Protein AF-A0A4R8W079-F1 (afdb_monomer)

pLDDT: mean 74.01, std 13.99, range [40.38, 92.5]

Radius of gyration: 20.52 Å; Cα contacts (8 Å, |Δi|>4): 245; chains: 1; bounding box: 56×51×57 Å

Mean predicted aligned error: 11.11 Å

InterPro domains:
  IPR004706 Arsenical-resistance protein Acr3 [PTHR43057] (88-274)
  IPR038770 Sodium/solute symporter superfamily [G3DSA:1.20.1530.20] (4-86)
  IPR038770 Sodium/solute symporter superfamily [G3DSA:1.20.1530.20] (87-273)

Foldseek 3Di:
DVVVLVVCVVCLLVLLVVLLVLLQVLLVVPVVCLVVLVVVLLVLLLLLLLLLLLLALVVVVVVQPVDVVSVVVCVVCCQAPNVVVVSVCVLVVVVVCLVCVLVVCCVPVNPVSSVQFPVVLSVVLCCRNRVVSNVVSVCLNVVPVCPPVSVVVNVVSSSCNSVSSSSSSSSLSSSCSVVLVVPVVCLVVLLVVLVVQLVVQLVVLLVVCVVSVGALSNSLSSSLPRSDDPLSSCLSVLVSRDCPDDPVSNCVNVSSSSSVVSSSVSVSVCVVVSCVSRPDDPDDPDDD

Structure (mmCIF, N/CA/C/O backbone):
data_AF-A0A4R8W079-F1
#
_entry.id   AF-A0A4R8W079-F1
#
loop_
_atom_site.group_PDB
_atom_site.id
_atom_site.type_symbol
_atom_site.label_atom_id
_atom_site.label_alt_id
_atom_site.label_comp_id
_atom_site.label_asym_id
_atom_site.label_entity_id
_atom_site.label_seq_id
_atom_site.pdbx_PDB_ins_code
_atom_site.Cartn_x
_atom_site.Cartn_y
_atom_site.Cartn_z
_atom_site.occupancy
_atom_site.B_iso_or_equiv
_atom_site.auth_seq_id
_atom_site.auth_comp_id
_atom_site.auth_asym_id
_atom_site.auth_atom_id
_atom_site.pdbx_PDB_model_num
ATOM 1 N N . MET A 1 1 ? 2.243 -2.084 26.484 1.00 54.12 1 MET A N 1
ATOM 2 C CA . MET A 1 1 ? 2.176 -2.111 25.002 1.00 54.12 1 MET A CA 1
ATOM 3 C C . MET A 1 1 ? 1.549 -0.856 24.397 1.00 54.12 1 MET A C 1
ATOM 5 O O . MET A 1 1 ? 2.167 -0.301 23.499 1.00 54.12 1 MET A O 1
ATOM 9 N N . ALA A 1 2 ? 0.409 -0.363 24.903 1.00 55.56 2 ALA A N 1
ATOM 10 C CA . ALA A 1 2 ? -0.296 0.802 24.341 1.00 55.56 2 ALA A CA 1
ATOM 11 C C . ALA A 1 2 ? 0.594 2.045 24.099 1.00 55.56 2 ALA A C 1
ATOM 13 O O . ALA A 1 2 ? 0.589 2.597 23.006 1.00 55.56 2 ALA A O 1
ATOM 14 N N . GLY A 1 3 ? 1.457 2.417 25.054 1.00 56.31 3 GLY A N 1
ATOM 15 C CA . GLY A 1 3 ? 2.347 3.583 24.907 1.00 56.31 3 GLY A CA 1
ATOM 16 C C . GLY A 1 3 ? 3.528 3.424 23.931 1.00 56.31 3 GLY A C 1
ATOM 17 O O . GLY A 1 3 ? 4.223 4.402 23.655 1.00 56.31 3 GLY A O 1
ATOM 18 N N . ILE A 1 4 ? 3.810 2.215 23.428 1.00 61.84 4 ILE A N 1
ATOM 19 C CA . ILE A 1 4 ? 4.790 2.002 22.344 1.00 61.84 4 ILE A CA 1
ATOM 20 C C . ILE A 1 4 ? 4.078 2.133 21.000 1.00 61.84 4 ILE A C 1
ATOM 22 O O . ILE A 1 4 ? 4.542 2.886 20.154 1.00 61.84 4 ILE A O 1
ATOM 26 N N . VAL A 1 5 ? 2.922 1.482 20.847 1.00 59.16 5 VAL A N 1
ATOM 27 C CA . VAL A 1 5 ? 2.084 1.568 19.640 1.00 59.16 5 VAL A CA 1
ATOM 28 C C . VAL A 1 5 ? 1.718 3.024 19.342 1.00 59.16 5 VAL A C 1
ATOM 30 O O . VAL A 1 5 ? 2.001 3.510 18.256 1.00 59.16 5 VAL A O 1
ATOM 33 N N . GLN A 1 6 ? 1.273 3.774 20.351 1.00 60.12 6 GLN A N 1
ATOM 34 C CA . GLN A 1 6 ? 0.919 5.188 20.197 1.00 60.12 6 GLN A CA 1
ATOM 35 C C . GLN A 1 6 ? 2.116 6.082 19.810 1.00 60.12 6 GLN A C 1
ATOM 37 O O . GLN A 1 6 ? 1.974 7.047 19.059 1.00 60.12 6 GLN A O 1
ATOM 42 N N . ARG A 1 7 ? 3.331 5.758 20.282 1.00 61.69 7 ARG A N 1
ATOM 43 C CA . ARG A 1 7 ? 4.565 6.457 19.872 1.00 61.69 7 ARG A CA 1
ATOM 44 C C . ARG A 1 7 ? 4.983 6.108 18.444 1.00 61.69 7 ARG A C 1
ATOM 46 O O . ARG A 1 7 ? 5.491 6.981 17.742 1.00 61.69 7 ARG A O 1
ATOM 53 N N . LEU A 1 8 ? 4.781 4.856 18.030 1.00 63.59 8 LEU A N 1
ATOM 54 C CA . LEU A 1 8 ? 5.020 4.410 16.658 1.00 63.59 8 LEU A CA 1
ATOM 55 C C . LEU A 1 8 ? 4.026 5.065 15.694 1.00 63.59 8 LEU A C 1
ATOM 57 O O . LEU A 1 8 ? 4.453 5.539 14.652 1.00 63.59 8 LEU A O 1
ATOM 61 N N . GLU A 1 9 ? 2.752 5.181 16.069 1.00 62.00 9 GLU A N 1
ATOM 62 C CA . GLU A 1 9 ? 1.704 5.858 15.288 1.00 62.00 9 GLU A CA 1
ATOM 63 C C . GLU A 1 9 ? 2.018 7.346 15.082 1.00 62.00 9 GLU A C 1
ATOM 65 O O . GLU A 1 9 ? 1.983 7.849 13.961 1.00 62.00 9 GLU A O 1
ATOM 70 N N . HIS A 1 10 ? 2.444 8.050 16.136 1.00 67.06 10 HIS A N 1
ATOM 71 C CA . HIS A 1 10 ? 2.778 9.476 16.034 1.00 67.06 10 HIS A CA 1
ATOM 72 C C . HIS A 1 10 ? 4.006 9.753 15.147 1.00 67.06 10 HIS A C 1
ATOM 74 O O . HIS A 1 10 ? 4.153 10.841 14.592 1.00 67.06 10 HIS A O 1
ATOM 80 N N . ARG A 1 11 ? 4.904 8.768 15.000 1.00 76.94 11 ARG A N 1
ATOM 81 C CA . ARG A 1 11 ? 6.100 8.837 14.140 1.00 76.94 11 ARG A CA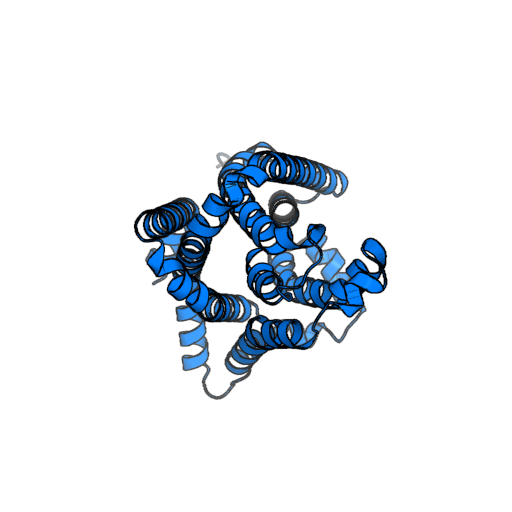 1
ATOM 82 C C . ARG A 1 11 ? 6.002 7.940 12.904 1.00 76.94 11 ARG A C 1
ATOM 84 O O . ARG A 1 11 ? 7.009 7.744 12.226 1.00 76.94 11 ARG A O 1
ATOM 91 N N . GLN A 1 12 ? 4.818 7.426 12.584 1.00 72.94 12 GLN A N 1
ATOM 92 C CA . GLN A 1 12 ? 4.633 6.362 11.595 1.00 72.94 12 GLN A CA 1
ATOM 93 C C . GLN A 1 12 ? 5.149 6.761 10.214 1.00 72.94 12 GLN A C 1
ATOM 95 O O . GLN A 1 12 ? 5.847 5.991 9.564 1.00 72.94 12 GLN A O 1
ATOM 100 N N . VAL A 1 13 ? 4.902 8.008 9.812 1.00 72.06 13 VAL A N 1
ATOM 101 C CA . VAL A 1 13 ? 5.397 8.558 8.542 1.00 72.06 13 VAL A CA 1
ATOM 102 C C . VAL A 1 13 ? 6.927 8.548 8.493 1.00 72.06 13 VAL A C 1
ATOM 104 O O . VAL A 1 13 ? 7.507 8.119 7.502 1.00 72.06 13 VAL A O 1
ATOM 107 N N . ALA A 1 14 ? 7.594 8.978 9.568 1.00 78.88 14 ALA A N 1
ATOM 108 C CA . ALA A 1 14 ? 9.053 8.989 9.630 1.00 78.88 14 ALA A CA 1
ATOM 109 C C . ALA A 1 14 ? 9.624 7.564 9.613 1.00 78.88 14 ALA A C 1
ATOM 111 O O . ALA A 1 14 ? 10.595 7.311 8.911 1.00 78.88 14 ALA A O 1
ATOM 112 N N . LEU A 1 15 ? 8.990 6.633 10.329 1.00 83.88 15 LEU A N 1
ATOM 113 C CA . LEU A 1 15 ? 9.374 5.220 10.353 1.00 83.88 15 LEU A CA 1
ATOM 114 C C . LEU A 1 15 ? 9.219 4.545 8.983 1.00 83.88 15 LEU A C 1
ATOM 116 O O . LEU A 1 15 ? 10.059 3.747 8.579 1.00 83.88 15 LEU A O 1
ATOM 120 N N . PHE A 1 16 ? 8.163 4.872 8.243 1.00 79.88 16 PHE A N 1
ATOM 121 C CA . PHE A 1 16 ? 7.969 4.354 6.890 1.00 79.88 16 PHE A CA 1
ATOM 122 C C . PHE A 1 16 ? 9.007 4.921 5.923 1.00 79.88 16 PHE A C 1
ATOM 124 O O . PHE A 1 16 ? 9.593 4.167 5.151 1.00 79.88 16 PHE A O 1
ATOM 131 N N . LEU A 1 17 ? 9.309 6.219 6.016 1.00 81.00 17 LEU A N 1
ATOM 132 C CA . LEU A 1 17 ? 10.361 6.841 5.212 1.00 81.00 17 LEU A CA 1
ATOM 133 C C . LEU A 1 17 ? 11.746 6.256 5.510 1.00 81.00 17 LEU A C 1
ATOM 135 O O . LEU A 1 17 ? 12.504 5.998 4.576 1.00 81.00 17 LEU A O 1
ATOM 139 N N . THR A 1 18 ? 12.079 5.998 6.778 1.00 87.12 18 THR A N 1
ATOM 140 C CA . THR A 1 18 ? 13.357 5.359 7.123 1.00 87.12 18 THR A CA 1
ATOM 141 C C . THR A 1 18 ? 13.420 3.917 6.633 1.00 87.12 18 THR A C 1
ATOM 143 O O . THR A 1 18 ? 14.455 3.512 6.114 1.00 87.12 18 THR A O 1
ATOM 146 N N . ALA A 1 19 ? 12.327 3.153 6.725 1.00 88.62 19 ALA A N 1
ATOM 147 C CA . ALA A 1 19 ? 12.265 1.795 6.188 1.00 88.62 19 ALA A CA 1
ATOM 148 C C . ALA A 1 19 ? 12.461 1.762 4.661 1.00 88.62 19 ALA A C 1
ATOM 150 O O . ALA A 1 19 ? 13.232 0.944 4.161 1.00 88.62 19 ALA A O 1
ATOM 151 N N . ILE A 1 20 ? 11.829 2.688 3.931 1.00 83.38 20 ILE A N 1
ATOM 152 C CA . ILE A 1 20 ? 12.010 2.853 2.480 1.00 83.38 20 ILE A CA 1
ATOM 153 C C . ILE A 1 20 ? 13.467 3.199 2.155 1.00 83.38 20 ILE A C 1
ATOM 155 O O . ILE A 1 20 ? 14.066 2.562 1.293 1.00 83.38 20 ILE A O 1
ATOM 159 N N . ALA A 1 21 ? 14.052 4.174 2.857 1.00 86.00 21 ALA A N 1
ATOM 160 C CA . ALA A 1 21 ? 15.435 4.590 2.635 1.00 86.00 21 ALA A CA 1
ATOM 161 C C . ALA A 1 21 ? 16.432 3.452 2.911 1.00 86.00 21 ALA A C 1
ATOM 163 O O . ALA A 1 21 ? 17.354 3.243 2.127 1.00 86.00 21 ALA A O 1
ATOM 164 N N . LEU A 1 22 ? 16.222 2.683 3.984 1.00 90.88 22 LEU A N 1
ATOM 165 C CA . LEU A 1 22 ? 17.035 1.509 4.307 1.00 90.88 22 LEU A CA 1
ATOM 166 C C . LEU A 1 22 ? 16.896 0.415 3.248 1.00 90.88 22 LEU A C 1
ATOM 168 O O . LEU A 1 22 ? 17.906 -0.118 2.800 1.00 90.88 22 LEU A O 1
ATOM 172 N N . GLY A 1 23 ? 15.668 0.111 2.817 1.00 89.31 23 GLY A N 1
ATOM 173 C CA . GLY A 1 23 ? 15.421 -0.834 1.729 1.00 89.31 23 GLY A CA 1
ATOM 174 C C . GLY A 1 23 ? 16.151 -0.420 0.455 1.00 89.31 23 GLY A C 1
ATOM 175 O O . GLY A 1 23 ? 16.895 -1.214 -0.114 1.00 89.31 23 GLY A O 1
ATOM 176 N N . ALA A 1 24 ? 16.019 0.848 0.058 1.00 85.75 24 ALA A N 1
ATOM 177 C CA . ALA A 1 24 ? 16.694 1.392 -1.116 1.00 85.75 24 ALA A CA 1
ATOM 178 C C . ALA A 1 24 ? 18.221 1.304 -1.010 1.00 85.75 24 ALA A C 1
ATOM 180 O O . ALA A 1 24 ? 18.878 0.876 -1.957 1.00 85.75 24 ALA A O 1
ATOM 181 N N . LEU A 1 25 ? 18.778 1.655 0.151 1.00 90.44 25 LEU A N 1
ATOM 182 C CA . LEU A 1 25 ? 20.212 1.584 0.411 1.00 90.44 25 LEU A CA 1
ATOM 183 C C . LEU A 1 25 ? 20.733 0.145 0.315 1.00 90.44 25 LEU A C 1
ATOM 185 O O . LEU A 1 25 ? 21.736 -0.092 -0.351 1.00 90.44 25 LEU A O 1
ATOM 189 N N . VAL A 1 26 ? 20.045 -0.819 0.936 1.00 91.00 26 VAL A N 1
ATOM 190 C CA . VAL A 1 26 ? 20.421 -2.243 0.881 1.00 91.00 26 VAL A CA 1
ATOM 191 C C . VAL A 1 26 ? 20.335 -2.775 -0.548 1.00 91.00 26 VAL A C 1
ATOM 193 O O . VAL A 1 26 ? 21.281 -3.405 -1.016 1.00 91.00 26 VAL A O 1
ATOM 196 N N . GLY A 1 27 ? 19.245 -2.481 -1.262 1.00 87.12 27 GLY A N 1
ATOM 197 C CA . GLY A 1 27 ? 19.063 -2.906 -2.652 1.00 87.12 27 GLY A CA 1
ATOM 198 C C . GLY A 1 27 ? 20.107 -2.322 -3.605 1.00 87.12 27 GLY A C 1
ATOM 199 O O . GLY A 1 27 ? 20.507 -2.980 -4.564 1.00 87.12 27 GLY A O 1
ATOM 200 N N . TRP A 1 28 ? 20.582 -1.105 -3.326 1.00 87.50 28 TRP A N 1
ATOM 201 C CA . TRP A 1 28 ? 21.608 -0.439 -4.123 1.00 87.50 28 TRP A CA 1
ATOM 202 C C . TRP A 1 28 ? 23.028 -0.924 -3.800 1.00 87.50 28 TRP A C 1
ATOM 204 O O . TRP A 1 28 ? 23.792 -1.222 -4.714 1.00 87.50 28 TRP A O 1
ATOM 214 N N . LEU A 1 29 ? 23.378 -1.041 -2.513 1.00 91.31 29 LEU A N 1
ATOM 215 C CA . LEU A 1 29 ? 24.717 -1.453 -2.072 1.00 91.31 29 LEU A CA 1
ATOM 216 C C . LEU A 1 29 ? 24.965 -2.959 -2.217 1.00 91.31 29 LEU A C 1
ATOM 218 O O . LEU A 1 29 ? 26.109 -3.374 -2.388 1.00 91.31 29 LEU A O 1
ATOM 222 N N . ALA A 1 30 ? 23.916 -3.781 -2.149 1.00 90.75 30 ALA A N 1
ATOM 223 C CA . ALA A 1 30 ? 24.014 -5.232 -2.254 1.00 90.75 30 ALA A CA 1
ATOM 224 C C . ALA A 1 30 ? 22.976 -5.807 -3.242 1.00 90.75 30 ALA A C 1
ATOM 226 O O . ALA A 1 30 ? 22.064 -6.528 -2.820 1.00 90.75 30 ALA A O 1
ATOM 227 N N . PRO A 1 31 ? 23.124 -5.576 -4.566 1.00 85.38 31 PRO A N 1
ATOM 228 C CA . PRO A 1 31 ? 22.168 -6.044 -5.578 1.00 85.38 31 PRO A CA 1
ATOM 229 C C . PRO A 1 31 ? 21.936 -7.563 -5.563 1.00 85.38 31 PRO A C 1
ATOM 231 O O . PRO A 1 31 ? 20.852 -8.029 -5.904 1.00 85.38 31 PRO A O 1
ATOM 234 N N . GLY A 1 32 ? 22.926 -8.342 -5.107 1.00 88.19 32 GLY A N 1
ATOM 235 C CA . GLY A 1 32 ? 22.817 -9.796 -4.946 1.00 88.19 32 GLY A CA 1
ATOM 236 C C . GLY A 1 32 ? 21.778 -10.252 -3.913 1.00 88.19 32 GLY A C 1
ATOM 237 O O . GLY A 1 32 ? 21.404 -11.420 -3.910 1.00 88.19 32 GLY A O 1
ATOM 238 N N . THR A 1 33 ? 21.273 -9.351 -3.062 1.00 89.56 33 THR A N 1
ATOM 239 C CA . THR A 1 33 ? 20.182 -9.644 -2.113 1.00 89.56 33 THR A CA 1
ATOM 240 C C . THR A 1 33 ? 18.789 -9.550 -2.744 1.00 89.56 33 THR A C 1
ATOM 242 O O . THR A 1 33 ? 17.816 -9.995 -2.136 1.00 89.56 33 THR A O 1
ATOM 245 N N . ALA A 1 34 ? 18.667 -9.015 -3.966 1.00 85.44 34 ALA A N 1
ATOM 246 C CA . ALA A 1 34 ? 17.377 -8.797 -4.617 1.00 85.44 34 ALA A CA 1
ATOM 247 C C . ALA A 1 34 ? 16.531 -10.078 -4.785 1.00 85.44 34 ALA A C 1
ATOM 249 O O . ALA A 1 34 ? 15.345 -10.019 -4.457 1.00 85.44 34 ALA A O 1
ATOM 250 N N . PRO A 1 35 ? 17.076 -11.246 -5.195 1.00 87.44 35 PRO A N 1
ATOM 251 C CA . PRO A 1 35 ? 16.289 -12.481 -5.288 1.00 87.44 35 PRO A CA 1
ATOM 252 C C . PRO A 1 35 ? 15.758 -12.947 -3.927 1.00 87.44 35 PRO A C 1
ATOM 254 O O . PRO A 1 35 ? 14.606 -13.360 -3.812 1.00 87.44 35 PRO A O 1
ATOM 257 N N . THR A 1 36 ? 16.573 -12.835 -2.875 1.00 90.81 36 THR A N 1
ATOM 258 C CA . THR A 1 36 ? 16.202 -13.210 -1.504 1.00 90.81 36 THR A CA 1
ATOM 259 C C . THR A 1 36 ? 15.122 -12.288 -0.946 1.00 90.81 36 THR A C 1
ATOM 261 O O . THR A 1 36 ? 14.150 -12.761 -0.359 1.00 90.81 36 THR A O 1
ATOM 264 N N . LEU A 1 37 ? 15.255 -10.976 -1.166 1.00 88.38 37 LEU A N 1
ATOM 265 C CA . LEU A 1 37 ? 14.233 -9.997 -0.795 1.00 88.38 37 LEU A CA 1
ATOM 266 C C . LEU A 1 37 ? 12.946 -10.212 -1.601 1.00 88.38 37 LEU A C 1
ATOM 268 O O . LEU A 1 37 ? 11.866 -10.190 -1.023 1.00 88.38 37 LEU A O 1
ATOM 272 N N . SER A 1 38 ? 13.046 -10.502 -2.901 1.00 85.69 38 SER A N 1
ATOM 273 C CA . SER A 1 38 ? 11.893 -10.807 -3.755 1.00 85.69 38 SER A CA 1
ATOM 274 C C . SER A 1 38 ? 11.120 -12.032 -3.251 1.00 85.69 38 SER A C 1
ATOM 276 O O . SER A 1 38 ? 9.904 -11.962 -3.080 1.00 85.69 38 SER A O 1
ATOM 278 N N . ALA A 1 39 ? 11.820 -13.113 -2.892 1.00 87.44 39 ALA A N 1
ATOM 279 C CA . ALA A 1 39 ? 11.207 -14.298 -2.293 1.00 87.44 39 ALA A CA 1
ATOM 280 C C . ALA A 1 39 ? 10.545 -14.009 -0.930 1.00 87.44 39 ALA A C 1
ATOM 282 O O . ALA A 1 39 ? 9.556 -14.649 -0.572 1.00 87.44 39 ALA A O 1
ATOM 283 N N . ALA A 1 40 ? 11.054 -13.026 -0.180 1.00 90.81 40 ALA A N 1
ATOM 284 C CA . ALA A 1 40 ? 10.482 -12.597 1.093 1.00 90.81 40 ALA A CA 1
ATOM 285 C C . ALA A 1 40 ? 9.230 -11.710 0.946 1.00 90.81 40 ALA A C 1
ATOM 287 O O . ALA A 1 40 ? 8.483 -11.576 1.916 1.00 90.81 40 ALA A O 1
ATOM 288 N N . ILE A 1 41 ? 8.949 -11.144 -0.238 1.00 86.56 41 ILE A N 1
ATOM 289 C CA . ILE A 1 41 ? 7.763 -10.298 -0.469 1.00 86.56 41 ILE A CA 1
ATOM 290 C C . ILE A 1 41 ? 6.485 -11.064 -0.122 1.00 86.56 41 ILE A C 1
ATOM 292 O O . ILE A 1 41 ? 5.688 -10.593 0.685 1.00 86.56 41 ILE A O 1
ATOM 296 N N . THR A 1 42 ? 6.296 -12.254 -0.696 1.00 86.94 42 THR A N 1
ATOM 297 C CA . THR A 1 42 ? 5.074 -13.054 -0.529 1.00 86.94 42 THR A CA 1
ATOM 298 C C . THR A 1 42 ? 4.760 -13.387 0.936 1.00 86.94 42 THR A C 1
ATOM 300 O O . THR A 1 42 ? 3.648 -13.086 1.369 1.00 86.94 42 THR A O 1
ATOM 303 N N . PRO A 1 43 ? 5.679 -13.960 1.743 1.00 92.06 43 PRO A N 1
ATOM 304 C CA . PRO A 1 43 ? 5.379 -14.266 3.141 1.00 92.06 43 PRO A CA 1
ATOM 305 C C . PRO A 1 43 ? 5.183 -13.009 3.998 1.00 92.06 43 PRO A C 1
ATOM 307 O O . PRO A 1 43 ? 4.311 -13.001 4.866 1.00 92.06 43 PRO A O 1
ATOM 310 N N . VAL A 1 44 ? 5.946 -11.937 3.752 1.00 91.62 44 VAL A N 1
ATOM 311 C CA . VAL A 1 44 ? 5.808 -10.679 4.501 1.00 91.62 44 VAL A CA 1
ATOM 312 C C . VAL A 1 44 ? 4.465 -10.009 4.194 1.00 91.62 44 VAL A C 1
ATOM 314 O O . VAL A 1 44 ? 3.753 -9.629 5.124 1.00 91.62 44 VAL A O 1
ATOM 317 N N . LEU A 1 45 ? 4.067 -9.944 2.917 1.00 86.81 45 LEU A N 1
ATOM 318 C CA . LEU A 1 45 ? 2.744 -9.468 2.507 1.00 86.81 45 LEU A CA 1
ATOM 319 C C . LEU A 1 45 ? 1.628 -10.358 3.050 1.00 86.81 45 LEU A C 1
ATOM 321 O O . LEU A 1 45 ? 0.640 -9.836 3.553 1.00 86.81 45 LEU A O 1
ATOM 325 N N . GLY A 1 46 ? 1.777 -11.683 3.003 1.00 90.06 46 GLY A N 1
ATOM 326 C CA . GLY A 1 46 ? 0.788 -12.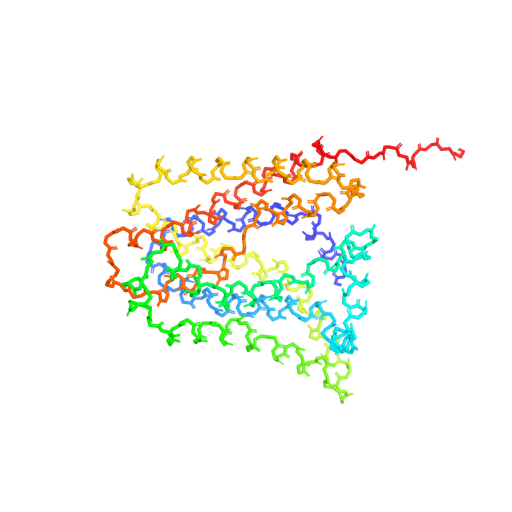612 3.551 1.00 90.06 46 GLY A CA 1
ATOM 327 C C . GLY A 1 46 ? 0.560 -12.400 5.050 1.00 90.06 46 GLY A C 1
ATOM 328 O O . GLY A 1 46 ? -0.584 -12.367 5.505 1.00 90.06 46 GLY A O 1
ATOM 329 N N . LEU A 1 47 ? 1.632 -12.178 5.817 1.00 92.50 47 LEU A N 1
ATOM 330 C CA . LEU A 1 47 ? 1.549 -11.889 7.250 1.00 92.50 47 LEU A CA 1
ATOM 331 C C . LEU A 1 47 ? 0.939 -10.508 7.528 1.00 92.50 47 LEU A C 1
ATOM 333 O O . LEU A 1 47 ? 0.124 -10.363 8.439 1.00 92.50 47 LEU A O 1
ATOM 337 N N . LEU A 1 48 ? 1.291 -9.505 6.721 1.00 89.56 48 LEU A N 1
ATOM 338 C CA . LEU A 1 48 ? 0.696 -8.176 6.795 1.00 89.56 48 LEU A CA 1
ATOM 339 C C . LEU A 1 48 ? -0.809 -8.215 6.485 1.00 89.56 48 LEU A C 1
ATOM 341 O O . LEU A 1 48 ? -1.605 -7.623 7.215 1.00 89.56 48 LEU A O 1
ATOM 345 N N . LEU A 1 49 ? -1.218 -8.931 5.436 1.00 87.94 49 LEU A N 1
ATOM 346 C CA . LEU A 1 49 ? -2.621 -9.094 5.055 1.00 87.94 49 LEU A CA 1
ATOM 347 C C . LEU A 1 49 ? -3.390 -9.885 6.112 1.00 87.94 49 LEU A C 1
ATOM 349 O O . LEU A 1 49 ? -4.508 -9.510 6.449 1.00 87.94 49 LEU A O 1
ATOM 353 N N . PHE A 1 50 ? -2.775 -10.902 6.719 1.00 90.19 50 PHE A N 1
ATOM 354 C CA . PHE A 1 50 ? -3.349 -11.602 7.868 1.00 90.19 50 PHE A CA 1
ATOM 355 C C . PHE A 1 50 ? -3.602 -10.646 9.039 1.00 90.19 50 PHE A C 1
ATOM 357 O O . PHE A 1 50 ? -4.721 -10.591 9.550 1.00 90.19 50 PHE A O 1
ATOM 364 N N . ALA A 1 51 ? -2.599 -9.851 9.429 1.00 89.06 51 ALA A N 1
ATOM 365 C CA . ALA A 1 51 ? -2.753 -8.849 10.481 1.00 89.06 51 ALA A CA 1
ATOM 366 C C . ALA A 1 51 ? -3.848 -7.827 10.129 1.00 89.06 51 ALA A C 1
ATOM 368 O O . ALA A 1 51 ? -4.637 -7.437 10.991 1.00 89.06 51 ALA A O 1
ATOM 369 N N . THR A 1 52 ? -3.934 -7.436 8.855 1.00 85.19 52 THR A N 1
ATOM 370 C CA . THR A 1 52 ? -4.928 -6.482 8.344 1.00 85.19 52 THR A CA 1
ATOM 371 C C . THR A 1 52 ? -6.343 -7.054 8.412 1.00 85.19 52 THR A C 1
ATOM 373 O O . THR A 1 52 ? -7.242 -6.401 8.935 1.00 85.19 52 THR A O 1
ATOM 376 N N . PHE A 1 53 ? -6.560 -8.289 7.954 1.00 86.25 53 PHE A N 1
ATOM 377 C CA . PHE A 1 53 ? -7.866 -8.945 8.040 1.00 86.25 53 PHE A CA 1
ATOM 378 C C . PHE A 1 53 ? -8.279 -9.234 9.474 1.00 86.25 53 PHE A C 1
ATOM 380 O O . PHE A 1 53 ? -9.459 -9.134 9.795 1.00 86.25 53 PHE A O 1
ATOM 387 N N . LEU A 1 54 ? -7.324 -9.550 10.349 1.00 85.75 54 LEU A N 1
ATOM 388 C CA . LEU A 1 54 ? -7.611 -9.781 11.756 1.00 85.75 54 LEU A CA 1
ATOM 389 C C . LEU A 1 54 ? -8.075 -8.499 12.468 1.00 85.75 54 LEU A C 1
ATOM 391 O O . LEU A 1 54 ? -8.897 -8.583 13.377 1.00 85.75 54 LEU A O 1
ATOM 395 N N . ALA A 1 55 ? -7.601 -7.326 12.033 1.00 81.31 55 ALA A N 1
ATOM 396 C CA . ALA A 1 55 ? -8.070 -6.031 12.528 1.00 81.31 55 ALA A CA 1
ATOM 397 C C . ALA A 1 55 ? -9.514 -5.702 12.095 1.00 81.31 55 ALA A C 1
ATOM 399 O O . ALA A 1 55 ? -10.188 -4.915 12.761 1.00 81.31 55 ALA A O 1
ATOM 400 N N . VAL A 1 56 ? -10.009 -6.312 11.010 1.00 77.50 56 VAL A N 1
ATOM 401 C CA . VAL A 1 56 ? -11.395 -6.163 10.545 1.00 77.50 56 VAL A CA 1
ATOM 402 C C . VAL A 1 56 ? -12.289 -7.187 11.258 1.00 77.50 56 VAL A C 1
ATOM 404 O O . VAL A 1 56 ? -11.986 -8.380 11.250 1.00 77.50 56 VAL A O 1
ATOM 407 N N . PRO A 1 57 ? -13.431 -6.786 11.844 1.00 71.56 57 PRO A N 1
ATOM 408 C CA . PRO A 1 57 ? -14.340 -7.723 12.500 1.00 71.56 57 PRO A CA 1
ATOM 409 C C . PRO A 1 57 ? -15.143 -8.533 11.458 1.00 71.56 57 PRO A C 1
ATOM 411 O O . PRO A 1 57 ? -16.292 -8.226 11.146 1.00 71.56 57 PRO A O 1
ATOM 414 N N . LEU A 1 58 ? -14.553 -9.597 10.906 1.00 72.62 58 LEU A N 1
ATOM 415 C CA . LEU A 1 58 ? -15.142 -10.420 9.836 1.00 72.62 58 LEU A CA 1
ATOM 416 C C . LEU A 1 58 ? -16.448 -11.101 10.274 1.00 72.62 58 LEU A C 1
ATOM 418 O O . LEU A 1 58 ? -17.387 -11.238 9.489 1.00 72.62 58 LEU A O 1
ATOM 422 N N . VAL A 1 59 ? -16.535 -11.479 11.551 1.00 65.94 59 VAL A N 1
ATOM 423 C CA . VAL A 1 59 ? -17.723 -12.120 12.140 1.00 65.94 59 VAL A CA 1
ATOM 424 C C . VAL A 1 59 ? -18.945 -11.193 12.122 1.00 65.94 59 VAL A C 1
ATOM 426 O O . VAL A 1 59 ? -20.069 -11.666 11.942 1.00 65.94 59 VAL A O 1
ATOM 429 N N . SER A 1 60 ? -18.751 -9.881 12.303 1.00 60.12 60 SER A N 1
ATOM 430 C CA . SER A 1 60 ? -19.855 -8.915 12.247 1.00 60.12 60 SER A CA 1
ATOM 431 C C . SER A 1 60 ? -20.244 -8.585 10.807 1.00 60.12 60 SER A C 1
ATOM 433 O O . SER A 1 60 ? -21.429 -8.420 10.531 1.00 60.12 60 SER A O 1
ATOM 435 N N . LEU A 1 61 ? -19.282 -8.588 9.878 1.00 59.56 61 LEU A N 1
ATOM 436 C CA . LEU A 1 61 ? -19.534 -8.425 8.445 1.00 59.56 61 LEU A CA 1
ATOM 437 C C . LEU A 1 61 ? -20.406 -9.560 7.881 1.00 59.56 61 LEU A C 1
ATOM 439 O O . LEU A 1 61 ? -21.400 -9.289 7.213 1.00 59.56 61 LEU A O 1
ATOM 443 N N . GLY A 1 62 ? -20.097 -10.824 8.191 1.00 54.31 62 GLY A N 1
ATOM 444 C CA . GLY A 1 62 ? -20.817 -11.988 7.650 1.00 54.31 62 GLY A CA 1
ATOM 445 C C . GLY A 1 62 ? -22.310 -12.047 8.006 1.00 54.31 62 GLY A C 1
ATOM 446 O O . GLY A 1 62 ? -23.113 -12.526 7.209 1.00 54.31 62 GLY A O 1
ATOM 447 N N . ARG A 1 63 ? -22.709 -11.510 9.168 1.00 53.19 63 ARG A N 1
ATOM 448 C CA . ARG A 1 63 ? -24.129 -11.408 9.567 1.00 53.19 63 ARG A CA 1
ATOM 449 C C . ARG A 1 63 ? -24.885 -10.308 8.818 1.00 53.19 63 ARG A C 1
ATOM 451 O O . ARG A 1 63 ? -26.103 -10.367 8.725 1.00 53.19 63 ARG A O 1
ATOM 458 N N . SER A 1 64 ? -24.157 -9.335 8.281 1.00 45.81 64 SER A N 1
ATOM 459 C CA . SER A 1 64 ? -24.685 -8.172 7.572 1.00 45.81 64 SER A CA 1
ATOM 460 C C . SER A 1 64 ? -24.807 -8.360 6.057 1.00 45.81 64 SER A C 1
ATOM 462 O O . SER A 1 64 ? -25.559 -7.627 5.422 1.00 45.81 64 SER A O 1
ATOM 464 N N . PHE A 1 65 ? -24.101 -9.328 5.464 1.00 51.88 65 PHE A N 1
ATOM 465 C CA . PHE A 1 65 ? -24.113 -9.563 4.011 1.00 51.88 65 PHE A CA 1
ATOM 466 C C . PHE A 1 65 ? -25.397 -10.217 3.473 1.00 51.88 65 PHE A C 1
ATOM 468 O O . PHE A 1 65 ? -25.591 -10.244 2.262 1.00 51.88 65 PHE A O 1
ATOM 475 N N . TRP A 1 66 ? -26.284 -10.713 4.339 1.00 52.59 66 TRP A N 1
ATOM 476 C CA . TRP A 1 66 ? -27.524 -11.388 3.928 1.00 52.59 66 TRP A CA 1
ATOM 477 C C . TRP A 1 66 ? -28.731 -10.459 3.756 1.00 52.59 66 TRP A C 1
ATOM 479 O O . TRP A 1 66 ? -29.826 -10.930 3.461 1.00 52.59 66 TRP A O 1
ATOM 489 N N . ASP A 1 67 ? -28.546 -9.147 3.897 1.00 49.03 67 ASP A N 1
ATOM 490 C CA . ASP A 1 67 ? -29.633 -8.180 3.804 1.00 49.03 67 ASP A CA 1
ATOM 491 C C . ASP A 1 67 ? -29.266 -7.071 2.800 1.00 49.03 67 ASP A C 1
ATOM 493 O O . ASP A 1 67 ? -28.496 -6.155 3.093 1.00 49.03 67 ASP A O 1
ATOM 497 N N . LEU A 1 68 ? -29.780 -7.166 1.564 1.00 52.06 68 LEU A N 1
ATOM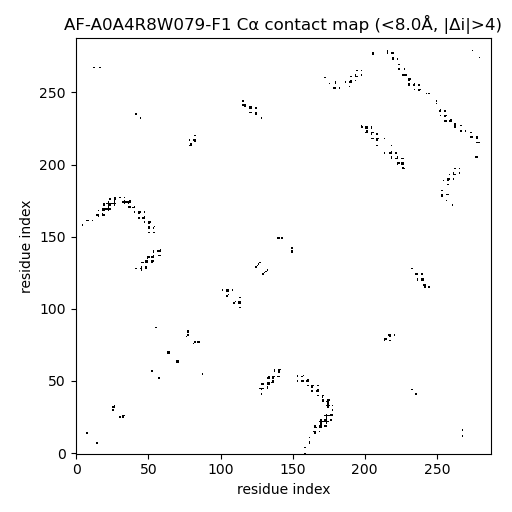 498 C CA . LEU A 1 68 ? -29.496 -6.194 0.492 1.00 52.06 68 LEU A CA 1
ATOM 499 C C . LEU A 1 68 ? -29.932 -4.771 0.866 1.00 52.06 68 LEU A C 1
ATOM 501 O O . LEU A 1 68 ? -29.328 -3.796 0.414 1.00 52.06 68 LEU A O 1
ATOM 505 N N . ARG A 1 69 ? -30.953 -4.641 1.721 1.00 53.94 69 ARG A N 1
ATOM 506 C CA . ARG A 1 69 ? -31.381 -3.350 2.265 1.00 53.94 69 ARG A CA 1
ATOM 507 C C . ARG A 1 69 ? -30.336 -2.795 3.219 1.00 53.94 69 ARG A C 1
ATOM 509 O O . ARG A 1 69 ? -30.015 -1.619 3.119 1.00 53.94 69 ARG A O 1
ATOM 516 N N . PHE A 1 70 ? -29.734 -3.641 4.053 1.00 50.41 70 PHE A N 1
ATOM 517 C CA . PHE A 1 70 ? -28.623 -3.265 4.922 1.00 50.41 70 PHE A CA 1
ATOM 518 C C . PHE A 1 70 ? -27.358 -2.911 4.135 1.00 50.41 70 PHE A C 1
ATOM 520 O O . PHE A 1 70 ? -26.700 -1.947 4.497 1.00 50.41 70 PHE A O 1
ATOM 527 N N . LEU A 1 71 ? -27.020 -3.615 3.047 1.00 48.94 71 LEU A N 1
ATOM 528 C CA . LEU A 1 71 ? -25.889 -3.241 2.183 1.00 48.94 71 LEU A CA 1
ATOM 529 C C . LEU A 1 71 ? -26.120 -1.872 1.525 1.00 48.94 71 LEU A C 1
ATOM 531 O O . LEU A 1 71 ? -25.209 -1.049 1.503 1.00 48.94 71 LEU A O 1
ATOM 535 N N . GLY A 1 72 ? -27.350 -1.603 1.072 1.00 53.12 72 GLY A N 1
ATOM 536 C CA . GLY A 1 72 ? -27.765 -0.286 0.588 1.00 53.12 72 GLY A CA 1
ATOM 537 C C . GLY A 1 72 ? -27.657 0.785 1.674 1.00 53.12 72 GLY A C 1
ATOM 538 O O . GLY A 1 72 ? -26.990 1.793 1.474 1.00 53.12 72 GLY A O 1
ATOM 539 N N . THR A 1 73 ? -28.214 0.536 2.863 1.00 52.00 73 THR A N 1
ATOM 540 C CA . THR A 1 73 ? -28.137 1.459 4.002 1.00 52.00 73 THR A CA 1
ATOM 541 C C . THR A 1 73 ? -26.707 1.651 4.487 1.00 52.00 73 THR A C 1
ATOM 543 O O . THR A 1 73 ? -26.347 2.763 4.820 1.00 52.00 73 THR A O 1
ATOM 546 N N . VAL A 1 74 ? -25.858 0.626 4.498 1.00 47.53 74 VAL A N 1
ATOM 547 C CA . VAL A 1 74 ? -24.448 0.730 4.888 1.00 47.53 74 VAL A CA 1
ATOM 548 C C . VAL A 1 74 ? -23.627 1.425 3.822 1.00 47.53 74 VAL A C 1
ATOM 550 O O . VAL A 1 74 ? -22.738 2.170 4.194 1.00 47.53 74 VAL A O 1
ATOM 553 N N . LEU A 1 75 ? -23.916 1.273 2.531 1.00 50.34 75 LEU A N 1
ATOM 554 C CA . LEU A 1 75 ? -23.293 2.103 1.500 1.00 50.34 75 LEU A CA 1
ATOM 555 C C . LEU A 1 75 ? -23.696 3.572 1.681 1.00 50.34 75 LEU A C 1
ATOM 557 O O . LEU A 1 75 ? -22.825 4.433 1.731 1.00 50.34 75 LEU A O 1
ATOM 561 N N . THR A 1 76 ? -24.980 3.866 1.897 1.00 53.28 76 THR A N 1
ATOM 562 C CA . THR A 1 76 ? -25.455 5.238 2.139 1.00 53.28 76 THR A CA 1
ATOM 563 C C . THR A 1 76 ? -24.922 5.817 3.459 1.00 53.28 76 THR A C 1
ATOM 565 O O . THR A 1 76 ? -24.467 6.953 3.501 1.00 53.28 76 THR A O 1
ATOM 568 N N . VAL A 1 77 ? -24.904 5.036 4.540 1.00 45.75 77 VAL A N 1
ATOM 569 C CA . VAL A 1 77 ? -24.462 5.453 5.884 1.00 45.75 77 VAL A CA 1
ATOM 570 C C . VAL A 1 77 ? -22.934 5.449 6.014 1.00 45.75 77 VAL A C 1
ATOM 572 O O . VAL A 1 77 ? -22.402 6.297 6.721 1.00 45.75 77 VAL A O 1
ATOM 575 N N . ASN A 1 78 ? -22.190 4.582 5.318 1.00 41.22 78 ASN A N 1
ATOM 576 C CA . ASN A 1 78 ? -20.718 4.641 5.274 1.00 41.22 78 ASN A CA 1
ATOM 577 C C . ASN A 1 78 ? -20.228 5.865 4.513 1.00 41.22 78 ASN A C 1
ATOM 579 O O . ASN A 1 78 ? -19.209 6.433 4.891 1.00 41.22 78 ASN A O 1
ATOM 583 N N . PHE A 1 79 ? -20.942 6.279 3.466 1.00 50.19 79 PHE A N 1
ATOM 584 C CA . PHE A 1 79 ? -20.599 7.500 2.745 1.00 50.19 79 PHE A CA 1
ATOM 585 C C . PHE A 1 79 ? -20.949 8.772 3.531 1.00 50.19 79 PHE A C 1
ATOM 587 O O . PHE A 1 79 ? -20.310 9.795 3.312 1.00 50.19 79 PHE A O 1
ATOM 594 N N . VAL A 1 80 ? -21.903 8.716 4.472 1.00 46.06 80 VAL A N 1
ATOM 595 C CA . VAL A 1 80 ? -22.390 9.908 5.193 1.00 46.06 80 VAL A CA 1
ATOM 596 C C . VAL A 1 80 ? -21.907 9.998 6.655 1.00 46.06 80 VAL A C 1
ATOM 598 O O . VAL A 1 80 ? -21.734 11.107 7.151 1.00 46.06 80 VAL A O 1
ATOM 601 N N . ILE A 1 81 ? -21.670 8.885 7.369 1.00 43.72 81 ILE A N 1
ATOM 602 C CA . ILE A 1 81 ? -21.583 8.893 8.851 1.00 43.72 81 ILE A CA 1
ATOM 603 C C . ILE A 1 81 ? -20.352 8.167 9.440 1.00 43.72 81 ILE A C 1
ATOM 605 O O . ILE A 1 81 ? -19.923 8.545 10.528 1.00 43.72 81 ILE A O 1
ATOM 609 N N . VAL A 1 82 ? -19.729 7.172 8.782 1.00 40.38 82 VAL A N 1
ATOM 610 C CA . VAL A 1 82 ? -18.622 6.395 9.408 1.00 40.38 82 VAL A CA 1
ATOM 611 C C . VAL A 1 82 ? -17.430 6.153 8.457 1.00 40.38 82 VAL A C 1
ATOM 613 O O . VAL A 1 82 ? -17.491 5.242 7.630 1.00 40.38 82 VAL A O 1
ATOM 616 N N . PRO A 1 83 ? -16.306 6.889 8.609 1.00 46.66 83 PRO A N 1
ATOM 617 C CA . PRO A 1 83 ? -15.102 6.739 7.778 1.00 46.66 83 PRO A CA 1
ATOM 618 C C . PRO A 1 83 ? -14.443 5.351 7.862 1.00 46.66 83 PRO A C 1
ATOM 620 O O . PRO A 1 83 ? -13.895 4.860 6.876 1.00 46.66 83 PRO A O 1
ATOM 623 N N . ASP A 1 84 ? -14.527 4.685 9.017 1.00 44.53 84 ASP A N 1
ATOM 624 C CA . ASP A 1 84 ? -13.756 3.463 9.302 1.00 44.53 84 ASP A CA 1
ATOM 625 C C . ASP A 1 84 ? -14.194 2.237 8.486 1.00 44.53 84 ASP A C 1
ATOM 627 O O . ASP A 1 84 ? -13.436 1.282 8.311 1.00 44.53 84 ASP A O 1
ATOM 631 N N . LYS A 1 85 ? -15.413 2.245 7.937 1.00 42.66 85 LYS A N 1
ATOM 632 C CA . LYS A 1 85 ? -15.954 1.105 7.184 1.00 42.66 85 LYS A CA 1
ATOM 633 C C . LYS A 1 85 ? -15.611 1.123 5.692 1.00 42.66 85 LYS A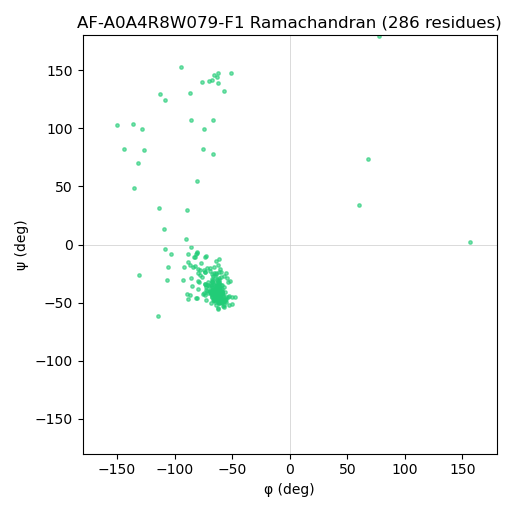 C 1
ATOM 635 O O . LYS A 1 85 ? -15.703 0.073 5.058 1.00 42.66 85 LYS A O 1
ATOM 640 N N . LEU A 1 86 ? -15.158 2.253 5.140 1.00 47.72 86 LEU A N 1
ATOM 641 C CA . LEU A 1 86 ? -14.601 2.307 3.779 1.00 47.72 86 LEU A CA 1
ATOM 642 C C . LEU A 1 86 ? -13.345 1.427 3.669 1.00 47.72 86 LEU A C 1
ATOM 644 O O . LEU A 1 86 ? -13.197 0.679 2.707 1.00 47.72 86 LEU A O 1
ATOM 648 N N . LEU A 1 87 ? -12.503 1.427 4.709 1.00 47.81 87 LEU A N 1
ATOM 649 C CA . LEU A 1 87 ? -11.296 0.596 4.784 1.00 47.81 87 LEU A CA 1
ATOM 650 C C . LEU A 1 87 ? -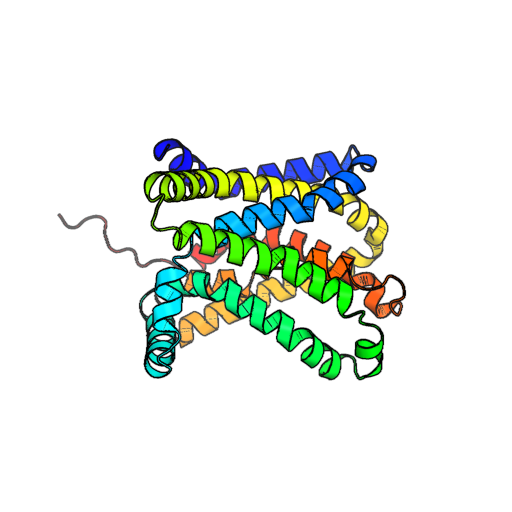11.608 -0.904 4.899 1.00 47.81 87 LEU A C 1
ATOM 652 O O . LEU A 1 87 ? -10.863 -1.736 4.385 1.00 47.81 87 LEU A O 1
ATOM 656 N N . ALA A 1 88 ? -12.727 -1.257 5.536 1.00 50.22 88 ALA A N 1
ATOM 657 C CA . ALA A 1 88 ? -13.194 -2.640 5.621 1.00 50.22 88 ALA A CA 1
ATOM 658 C C . ALA A 1 88 ? -13.731 -3.171 4.277 1.00 50.22 88 ALA A C 1
ATOM 660 O O . ALA A 1 88 ? -13.790 -4.385 4.085 1.00 50.22 88 ALA A O 1
ATOM 661 N N . ALA A 1 89 ? -14.103 -2.285 3.345 1.00 53.44 89 ALA A N 1
ATOM 662 C CA . ALA A 1 89 ? -14.527 -2.653 1.996 1.00 53.44 89 ALA A CA 1
ATOM 663 C C . ALA A 1 89 ? -13.346 -2.856 1.033 1.00 53.44 89 ALA A C 1
ATOM 665 O O . ALA A 1 89 ? -13.505 -3.541 0.025 1.00 53.44 89 ALA A O 1
ATOM 666 N N . THR A 1 90 ? -12.157 -2.329 1.341 1.00 59.09 90 THR A N 1
ATOM 667 C CA . THR A 1 90 ? -10.955 -2.441 0.495 1.00 59.09 90 THR A CA 1
ATOM 668 C C . THR A 1 90 ? -10.617 -3.885 0.101 1.00 59.09 90 THR A C 1
ATOM 670 O O . THR A 1 90 ? -10.380 -4.123 -1.083 1.00 59.09 90 THR A O 1
ATOM 673 N N . PRO A 1 91 ? -10.659 -4.881 1.012 1.00 59.25 91 PRO A N 1
ATOM 674 C CA . PRO A 1 91 ? -10.467 -6.286 0.648 1.00 59.25 91 PRO A CA 1
ATOM 675 C C . PRO A 1 91 ? -11.474 -6.802 -0.380 1.00 59.25 91 PRO A C 1
ATOM 677 O O . PRO A 1 91 ? -11.114 -7.525 -1.306 1.00 59.25 91 PRO A O 1
ATOM 680 N N . LEU A 1 92 ? -12.742 -6.418 -0.222 1.00 62.09 92 LEU A N 1
ATOM 681 C CA . LEU A 1 92 ? -13.827 -6.844 -1.097 1.00 62.09 92 LEU A CA 1
ATOM 682 C C . LEU A 1 92 ? -13.731 -6.162 -2.467 1.00 62.09 92 LEU A C 1
ATOM 684 O O . LEU A 1 92 ? -13.943 -6.805 -3.491 1.00 62.09 92 LEU A O 1
ATOM 688 N N . LEU A 1 93 ? -13.358 -4.881 -2.496 1.00 64.69 93 LEU A N 1
ATOM 689 C CA . LEU A 1 93 ? -13.082 -4.146 -3.731 1.00 64.69 93 LEU A CA 1
ATOM 690 C C . LEU A 1 93 ? -11.892 -4.744 -4.482 1.00 64.69 93 LEU A C 1
ATOM 692 O O . LEU A 1 93 ? -11.938 -4.847 -5.703 1.00 64.69 93 LEU A O 1
ATOM 696 N N . MET A 1 94 ? -10.859 -5.189 -3.767 1.00 64.38 94 MET A N 1
ATOM 697 C CA . MET A 1 94 ? -9.707 -5.863 -4.361 1.00 64.38 94 MET A CA 1
ATOM 698 C C . MET A 1 94 ? -10.093 -7.227 -4.949 1.00 64.38 94 MET A C 1
ATOM 700 O O . MET A 1 94 ? -9.682 -7.560 -6.058 1.00 64.38 94 MET A O 1
ATOM 704 N N . LEU A 1 95 ? -10.947 -7.986 -4.252 1.00 66.38 95 LEU A N 1
ATOM 705 C CA . LEU A 1 95 ? -11.524 -9.228 -4.770 1.00 66.38 95 LEU A CA 1
ATOM 706 C C . LEU A 1 95 ? -12.311 -8.974 -6.062 1.00 66.38 95 LEU A C 1
ATOM 708 O O . LEU A 1 95 ? -12.092 -9.646 -7.069 1.00 66.38 95 LEU A O 1
ATOM 712 N N . LEU A 1 96 ? -13.188 -7.969 -6.045 1.00 68.12 96 LEU A N 1
ATOM 713 C CA . LEU A 1 96 ? -13.975 -7.573 -7.208 1.00 68.12 96 LEU A CA 1
ATOM 714 C C . LEU A 1 96 ? -13.076 -7.127 -8.372 1.00 68.12 96 LEU A C 1
ATOM 716 O O . LEU A 1 96 ? -13.313 -7.525 -9.508 1.00 68.12 96 LEU A O 1
ATOM 720 N N . GLN A 1 97 ? -12.020 -6.357 -8.099 1.00 67.94 97 GLN A N 1
ATOM 721 C CA . GLN A 1 97 ? -11.047 -5.930 -9.107 1.00 67.94 97 GLN A CA 1
ATOM 722 C C . GLN A 1 97 ? -10.335 -7.110 -9.769 1.00 67.94 97 GLN A C 1
ATOM 724 O O . GLN A 1 97 ? -10.192 -7.103 -10.986 1.00 67.94 97 GLN A O 1
ATOM 729 N N . ILE A 1 98 ? -9.919 -8.127 -9.009 1.00 66.38 98 ILE A N 1
ATOM 730 C CA . ILE A 1 98 ? -9.246 -9.312 -9.565 1.00 66.38 98 ILE A CA 1
ATOM 731 C C . ILE A 1 98 ? -10.197 -10.114 -10.456 1.00 66.38 98 ILE A C 1
ATOM 733 O O . ILE A 1 98 ? -9.797 -10.568 -11.524 1.00 66.38 98 ILE A O 1
ATOM 737 N N . VAL A 1 99 ? -11.465 -10.241 -10.057 1.00 69.81 99 VAL A N 1
ATOM 738 C CA . VAL A 1 99 ? -12.493 -10.907 -10.872 1.00 69.81 99 VAL A CA 1
ATOM 739 C C . VAL A 1 99 ? -12.797 -10.116 -12.150 1.00 69.81 99 VAL A C 1
ATOM 741 O O . VAL A 1 99 ? -12.996 -10.713 -13.206 1.00 69.81 99 VAL A O 1
ATOM 744 N N . LEU A 1 100 ? -12.802 -8.781 -12.083 1.00 69.62 100 LEU A N 1
ATOM 745 C CA . LEU A 1 100 ? -13.040 -7.909 -13.240 1.00 69.62 100 LEU A CA 1
ATOM 746 C C . LEU A 1 100 ? -11.810 -7.725 -14.139 1.00 69.62 100 LEU A C 1
ATOM 748 O O . LEU A 1 100 ? -11.965 -7.374 -15.306 1.00 69.62 100 LEU A O 1
ATOM 752 N N . LEU A 1 101 ? -10.598 -7.966 -13.637 1.00 70.62 101 LEU A N 1
ATOM 753 C CA . LEU A 1 101 ? -9.346 -7.828 -14.385 1.00 70.62 101 LEU A CA 1
ATOM 754 C C . LEU A 1 101 ? -9.362 -8.552 -15.746 1.00 70.62 101 LEU A C 1
ATOM 756 O O . LEU A 1 101 ? -9.070 -7.890 -16.743 1.00 70.62 101 LEU A O 1
ATOM 760 N N . PRO A 1 10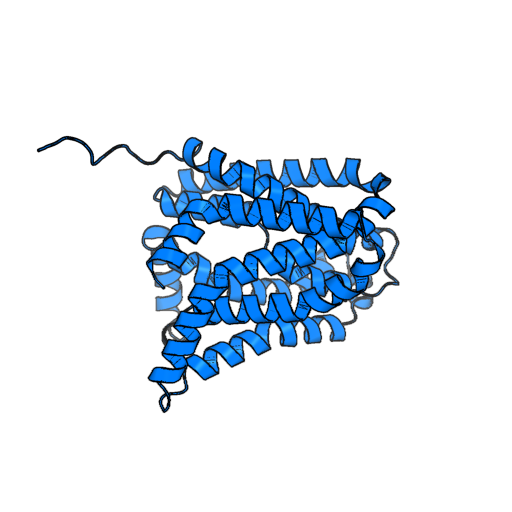2 ? -9.733 -9.846 -15.855 1.00 67.62 102 PRO A N 1
ATOM 761 C CA . PRO A 1 102 ? -9.807 -10.517 -17.153 1.00 67.62 102 PRO A CA 1
ATOM 762 C C . PRO A 1 102 ? -10.821 -9.866 -18.102 1.00 67.62 102 PRO A C 1
ATOM 764 O O . PRO A 1 102 ? -10.566 -9.796 -19.302 1.00 67.62 102 PRO A O 1
ATOM 767 N N . VAL A 1 103 ? -11.928 -9.322 -17.582 1.00 71.62 103 VAL A N 1
ATOM 768 C CA . VAL A 1 103 ? -12.923 -8.590 -18.385 1.00 71.62 103 VAL A CA 1
ATOM 769 C C . VAL A 1 103 ? -12.334 -7.281 -18.912 1.00 71.62 103 VAL A C 1
ATOM 771 O O . VAL A 1 103 ? -12.472 -6.978 -20.095 1.00 71.62 103 VAL A O 1
ATOM 774 N N . TYR A 1 104 ? -11.627 -6.521 -18.071 1.00 67.75 104 TYR A N 1
ATOM 775 C CA . TYR A 1 104 ? -10.963 -5.288 -18.499 1.00 67.75 104 TYR A CA 1
ATOM 776 C C . TYR A 1 104 ? -9.855 -5.545 -19.519 1.00 67.75 104 TYR A C 1
ATOM 778 O O . TYR A 1 104 ? -9.749 -4.808 -20.497 1.00 67.75 104 TYR A O 1
ATOM 786 N N . LEU A 1 105 ? -9.059 -6.598 -19.334 1.00 67.06 105 LEU A N 1
ATOM 787 C CA . LEU A 1 105 ? -8.021 -6.977 -20.293 1.00 67.06 105 LEU A CA 1
ATOM 788 C C . LEU A 1 105 ? -8.626 -7.409 -21.628 1.00 67.06 105 LEU A C 1
ATOM 790 O O . LEU A 1 105 ? -8.132 -6.999 -22.674 1.00 67.06 105 LEU A O 1
ATOM 794 N N . TRP A 1 106 ? -9.732 -8.153 -21.600 1.00 67.94 106 TRP A N 1
ATOM 795 C CA . TRP A 1 106 ? -10.472 -8.498 -22.810 1.00 67.94 106 TRP A CA 1
ATOM 796 C C . TRP A 1 106 ? -10.989 -7.255 -23.551 1.00 67.94 106 TRP A C 1
ATOM 798 O O . TRP A 1 106 ? -10.813 -7.156 -24.763 1.00 67.94 106 TRP A O 1
ATOM 808 N N . LEU A 1 107 ? -11.567 -6.286 -22.830 1.00 75.62 107 LEU A N 1
ATOM 809 C CA . LEU A 1 107 ? -12.111 -5.053 -23.414 1.00 75.62 107 LEU A CA 1
ATOM 810 C C . LEU A 1 107 ? -11.031 -4.121 -23.983 1.00 75.62 107 LEU A C 1
ATOM 812 O O . LEU A 1 107 ? -11.241 -3.518 -25.031 1.00 75.62 107 LEU A O 1
ATOM 816 N N . ILE A 1 108 ? -9.904 -3.967 -23.282 1.00 70.88 108 ILE A N 1
ATOM 817 C CA . ILE A 1 108 ? -8.869 -2.977 -23.623 1.00 70.88 108 ILE A CA 1
ATOM 818 C C . ILE A 1 108 ? -7.836 -3.559 -24.593 1.00 70.88 108 ILE A C 1
ATOM 820 O O . ILE A 1 108 ? -7.414 -2.880 -25.524 1.00 70.88 108 ILE A O 1
ATOM 824 N N . ALA A 1 109 ? -7.407 -4.802 -24.362 1.00 66.56 109 ALA A N 1
ATOM 825 C CA . ALA A 1 109 ? -6.297 -5.431 -25.076 1.00 66.56 109 ALA A CA 1
ATOM 826 C C . ALA A 1 109 ? -6.743 -6.541 -26.052 1.00 66.56 109 ALA A C 1
ATOM 828 O O . ALA A 1 109 ? -5.918 -7.081 -26.790 1.00 66.56 109 ALA A O 1
ATOM 829 N N . GLY A 1 110 ? -8.042 -6.860 -26.096 1.00 68.94 110 GLY A N 1
ATOM 830 C CA . GLY A 1 110 ? -8.629 -7.821 -27.031 1.00 68.94 110 GLY A CA 1
ATOM 831 C C . GLY A 1 110 ? -8.402 -9.292 -26.659 1.00 68.94 110 GLY A C 1
ATOM 832 O O . GLY A 1 110 ? -7.750 -9.636 -25.673 1.00 68.94 110 GLY A O 1
ATOM 833 N N . THR A 1 111 ? -8.939 -10.201 -27.479 1.00 66.00 111 THR A N 1
ATOM 834 C CA . THR A 1 111 ? -8.892 -11.661 -27.253 1.00 66.00 111 THR A CA 1
ATOM 835 C C . THR A 1 111 ? -7.473 -12.239 -27.248 1.00 66.00 111 THR A C 1
ATOM 837 O O . THR A 1 111 ? -7.211 -13.198 -26.524 1.00 66.00 111 THR A O 1
ATOM 840 N N . GLY A 1 112 ? -6.544 -11.637 -27.999 1.00 63.66 112 GLY A N 1
ATOM 841 C CA . GLY A 1 112 ? -5.143 -12.068 -28.060 1.00 63.66 112 GLY A CA 1
ATOM 842 C C . GLY A 1 112 ? -4.371 -11.857 -26.753 1.00 63.66 112 GLY A C 1
ATOM 843 O O . GLY A 1 112 ? -3.516 -12.669 -26.415 1.00 63.66 112 GLY A O 1
ATOM 844 N N . ALA A 1 113 ? -4.705 -10.820 -25.979 1.00 59.16 113 ALA A N 1
ATOM 845 C CA . ALA A 1 113 ? -4.081 -10.568 -24.681 1.00 59.16 113 ALA A CA 1
ATOM 846 C C . ALA A 1 113 ? -4.562 -11.549 -23.605 1.00 59.16 113 ALA A C 1
ATOM 848 O O . ALA A 1 113 ? -3.779 -11.956 -22.754 1.00 59.16 113 ALA A O 1
ATOM 849 N N . VAL A 1 114 ? -5.830 -11.968 -23.666 1.00 60.06 114 VAL A N 1
ATOM 850 C CA . VAL A 1 114 ? -6.415 -12.930 -22.717 1.00 60.06 114 VAL A CA 1
ATOM 851 C C . VAL A 1 114 ? -5.842 -14.334 -22.919 1.00 60.06 114 VAL A C 1
ATOM 853 O O . VAL A 1 114 ? -5.605 -15.039 -21.943 1.00 60.06 114 VAL A O 1
ATOM 856 N N . ALA A 1 115 ? -5.560 -14.723 -24.167 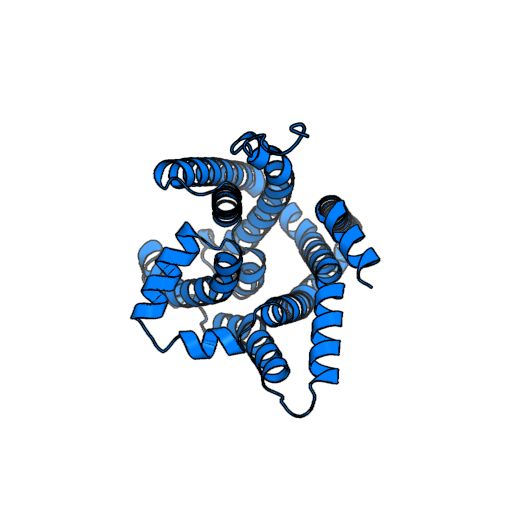1.00 60.34 115 ALA A N 1
ATOM 857 C CA . ALA A 1 115 ? -4.981 -16.028 -24.501 1.00 60.34 115 ALA A CA 1
ATOM 858 C C . ALA A 1 115 ? -3.547 -16.228 -23.969 1.00 60.34 115 ALA A C 1
ATOM 860 O O . ALA A 1 115 ? -3.093 -17.361 -23.844 1.00 60.34 115 ALA A O 1
ATOM 861 N N . LEU A 1 116 ? -2.847 -15.137 -23.647 1.00 56.59 116 LEU A N 1
ATOM 862 C CA . LEU A 1 116 ? -1.497 -15.147 -23.079 1.00 56.59 116 LEU A CA 1
ATOM 863 C C . LEU A 1 116 ? -1.495 -15.220 -21.547 1.00 56.59 116 LEU A C 1
ATOM 865 O O . LEU A 1 116 ? -0.434 -15.351 -20.944 1.00 56.59 116 LEU A O 1
ATOM 869 N N . ILE A 1 117 ? -2.657 -15.102 -20.900 1.00 61.28 117 ILE A N 1
ATOM 870 C CA . ILE A 1 117 ? -2.743 -15.125 -19.442 1.00 61.28 117 ILE A CA 1
ATOM 871 C C . ILE A 1 117 ? -2.834 -16.574 -18.991 1.00 61.28 117 ILE A C 1
ATOM 873 O O . ILE A 1 117 ? -3.882 -17.216 -19.082 1.00 61.28 117 ILE A O 1
ATOM 877 N N . GLU A 1 118 ? -1.745 -17.075 -18.419 1.00 64.12 118 GLU A N 1
ATOM 878 C CA . GLU A 1 118 ? -1.823 -18.275 -17.603 1.00 64.12 118 GLU A CA 1
ATOM 879 C C . GLU A 1 118 ? -2.638 -17.949 -16.345 1.00 64.12 118 GLU A C 1
ATOM 881 O O . GLU A 1 118 ? -2.210 -17.227 -15.447 1.00 64.12 118 GLU A O 1
ATOM 886 N N . VAL A 1 119 ? -3.864 -18.467 -16.288 1.00 68.56 119 VAL A N 1
ATOM 887 C CA . VAL A 1 119 ? -4.787 -18.234 -15.164 1.00 68.56 119 VAL A CA 1
ATOM 888 C C . VAL A 1 119 ? -4.245 -18.847 -13.867 1.00 68.56 119 VAL A C 1
ATOM 890 O O . VAL A 1 119 ? -4.539 -18.365 -12.775 1.00 68.56 119 VAL A O 1
ATOM 893 N N . ARG A 1 120 ? -3.426 -19.900 -13.967 1.00 74.56 120 ARG A N 1
ATOM 894 C CA . ARG A 1 120 ? -2.928 -20.659 -12.815 1.00 74.56 120 ARG A CA 1
ATOM 895 C C . ARG A 1 120 ? -2.072 -19.811 -11.854 1.00 74.56 120 ARG A C 1
ATOM 897 O O . ARG A 1 120 ? -2.459 -19.748 -10.689 1.00 74.56 120 ARG A O 1
ATOM 904 N N . PRO A 1 121 ? -0.998 -19.117 -12.283 1.00 73.12 121 PRO A N 1
ATOM 905 C CA . PRO A 1 121 ? -0.235 -18.228 -11.402 1.00 73.12 121 PRO A CA 1
ATOM 906 C C . PRO A 1 121 ? -1.080 -17.121 -10.751 1.00 73.12 121 PRO A C 1
ATOM 908 O O . PRO A 1 121 ? -0.888 -16.801 -9.577 1.00 73.12 121 PRO A O 1
ATOM 911 N N . LEU A 1 122 ? -2.061 -16.576 -11.482 1.00 70.25 122 LEU A N 1
ATOM 912 C CA . LEU A 1 122 ? -2.990 -15.570 -10.960 1.00 70.25 122 LEU A CA 1
ATOM 913 C C . LEU A 1 122 ? -3.841 -16.138 -9.814 1.00 70.25 122 LEU A C 1
ATOM 915 O O . LEU A 1 122 ? -3.955 -15.522 -8.754 1.00 70.25 122 LEU A O 1
ATOM 919 N N . VAL A 1 123 ? -4.420 -17.324 -10.020 1.00 76.12 123 VAL A N 1
ATOM 920 C CA . VAL A 1 123 ? -5.231 -18.020 -9.013 1.00 76.12 123 VAL A CA 1
ATOM 921 C C . VAL A 1 123 ? -4.380 -18.426 -7.814 1.00 76.12 123 VAL A C 1
ATOM 923 O O . VAL A 1 123 ? -4.817 -18.243 -6.682 1.00 76.12 123 VAL A O 1
ATOM 926 N N . GLU A 1 124 ? -3.162 -18.924 -8.020 1.00 79.31 124 GLU A N 1
ATOM 927 C CA . GLU A 1 124 ? -2.252 -19.274 -6.925 1.00 79.31 124 GLU A CA 1
ATOM 928 C C . GLU A 1 124 ? -1.903 -18.055 -6.069 1.00 79.31 124 GLU A C 1
ATOM 930 O O . GLU A 1 124 ? -2.074 -18.097 -4.850 1.00 79.31 124 GLU A O 1
ATOM 935 N N . ALA A 1 125 ? -1.501 -16.941 -6.686 1.00 75.75 125 ALA A N 1
ATOM 936 C CA . ALA A 1 125 ? -1.217 -15.704 -5.967 1.00 75.75 125 ALA A CA 1
ATOM 937 C C . ALA A 1 125 ? -2.460 -15.172 -5.235 1.00 75.75 125 ALA A C 1
ATOM 939 O O . ALA A 1 125 ? -2.363 -14.773 -4.076 1.00 75.75 125 ALA A O 1
ATOM 940 N N . PHE A 1 126 ? -3.638 -15.228 -5.862 1.00 77.50 126 PHE A N 1
ATOM 941 C CA . PHE A 1 126 ? -4.910 -14.869 -5.235 1.00 77.50 126 PHE A CA 1
ATOM 942 C C . PHE A 1 126 ? -5.211 -15.729 -3.995 1.00 77.50 126 PHE A C 1
ATOM 944 O O . PHE A 1 126 ? -5.511 -15.205 -2.917 1.00 77.50 126 PHE A O 1
ATOM 951 N N . LEU A 1 127 ? -5.097 -17.053 -4.121 1.00 84.38 127 LEU A N 1
ATOM 952 C CA . LEU A 1 127 ? -5.353 -17.985 -3.027 1.00 84.38 127 LEU A CA 1
ATOM 953 C C . LEU A 1 127 ? -4.354 -17.791 -1.881 1.00 84.38 127 LEU A C 1
ATOM 955 O O . LEU A 1 127 ? -4.757 -17.749 -0.721 1.00 84.38 127 LEU A O 1
ATOM 959 N N . VAL A 1 128 ? -3.069 -17.635 -2.197 1.00 84.62 128 VAL A N 1
ATOM 960 C CA . VAL A 1 128 ? -1.992 -17.526 -1.205 1.00 84.62 128 VAL A CA 1
ATOM 961 C C . VAL A 1 128 ? -1.970 -16.162 -0.519 1.00 84.62 128 VAL A C 1
ATOM 963 O O . VAL A 1 128 ? -1.788 -16.107 0.694 1.00 84.62 128 VAL A O 1
ATOM 966 N N . LEU A 1 129 ? -2.155 -15.060 -1.250 1.00 80.62 129 LEU A N 1
ATOM 967 C CA . LEU A 1 129 ? -2.051 -13.714 -0.676 1.00 80.62 129 LEU A CA 1
ATOM 968 C C . LEU A 1 129 ? -3.352 -13.231 -0.046 1.00 80.62 129 LEU A C 1
ATOM 970 O O . LEU A 1 129 ? -3.308 -12.434 0.883 1.00 80.62 129 LEU A O 1
ATOM 974 N N . ILE A 1 130 ? -4.509 -13.690 -0.520 1.00 79.94 130 ILE A N 1
ATOM 975 C CA . ILE A 1 130 ? -5.796 -13.142 -0.078 1.00 79.94 130 ILE A CA 1
ATOM 976 C C . ILE A 1 130 ? -6.584 -14.191 0.685 1.00 79.94 130 ILE A C 1
ATOM 978 O O . ILE A 1 130 ? -6.876 -13.999 1.86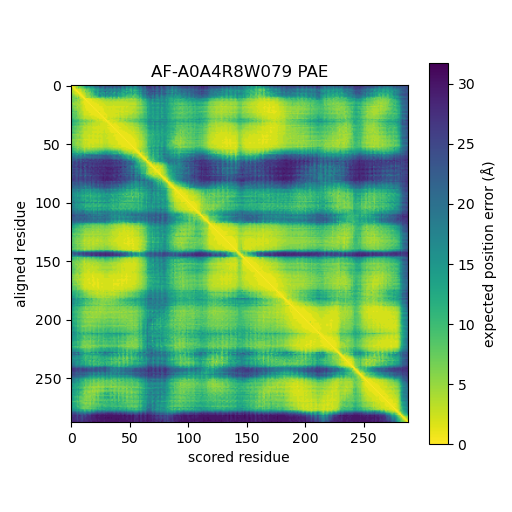5 1.00 79.94 130 ILE A O 1
ATOM 982 N N . VAL A 1 131 ? -6.922 -15.304 0.029 1.00 85.50 131 VAL A N 1
ATOM 983 C CA . VAL A 1 131 ? -7.841 -16.296 0.605 1.00 85.50 131 VAL A CA 1
ATOM 984 C C . VAL A 1 131 ? -7.244 -16.948 1.844 1.00 85.50 131 VAL A C 1
ATOM 986 O O . VAL A 1 131 ? -7.931 -17.066 2.855 1.00 85.50 131 VAL A O 1
ATOM 989 N N . LEU A 1 132 ? -5.967 -17.328 1.800 1.00 91.06 132 LEU A N 1
ATOM 990 C CA . LEU A 1 132 ? -5.292 -17.996 2.905 1.00 91.06 132 LEU A CA 1
ATOM 991 C C . LEU A 1 132 ? -5.192 -17.093 4.157 1.00 91.06 132 LEU A C 1
ATOM 993 O O . LEU A 1 132 ? -5.669 -17.525 5.211 1.00 91.06 132 LEU A O 1
ATOM 997 N N . PRO A 1 133 ? -4.679 -15.844 4.093 1.00 90.06 133 PRO A N 1
ATOM 998 C CA . PRO A 1 133 ? -4.684 -14.934 5.239 1.00 90.06 133 PRO A CA 1
ATOM 999 C C . PRO A 1 133 ? -6.088 -14.599 5.749 1.00 90.06 133 PRO A C 1
ATOM 1001 O O . PRO A 1 133 ? -6.296 -14.517 6.960 1.00 90.06 133 PRO A O 1
ATOM 1004 N N . LEU A 1 134 ? -7.066 -14.440 4.851 1.00 86.88 134 LEU A N 1
ATOM 1005 C CA . LEU A 1 134 ? -8.454 -14.163 5.222 1.00 86.88 134 LEU A CA 1
ATOM 1006 C C . LEU A 1 134 ? -9.080 -15.343 5.975 1.00 86.88 134 LEU A C 1
ATOM 1008 O O . LEU A 1 134 ? -9.693 -15.152 7.026 1.00 86.88 134 LEU A O 1
ATOM 1012 N N . ALA A 1 135 ? -8.900 -16.564 5.468 1.00 89.19 135 ALA A N 1
ATOM 1013 C CA . ALA A 1 135 ? -9.380 -17.785 6.105 1.00 89.19 135 ALA A CA 1
ATOM 1014 C C . ALA A 1 135 ? -8.705 -18.010 7.464 1.00 89.19 135 ALA A C 1
ATOM 1016 O O . ALA A 1 135 ? -9.375 -18.370 8.433 1.00 89.19 135 ALA A O 1
ATOM 1017 N N . ALA A 1 136 ? -7.401 -17.736 7.566 1.00 91.00 136 ALA A N 1
ATOM 1018 C CA . ALA A 1 136 ? -6.674 -17.790 8.829 1.00 91.00 136 ALA A CA 1
ATOM 1019 C C . ALA A 1 136 ? -7.223 -16.771 9.844 1.00 91.00 136 ALA A C 1
ATOM 1021 O O . ALA A 1 136 ? -7.478 -17.129 10.995 1.00 91.00 136 ALA A O 1
ATOM 1022 N N . ALA A 1 137 ? -7.462 -15.523 9.426 1.00 88.56 137 ALA A N 1
ATOM 1023 C CA . ALA A 1 137 ? -8.045 -14.491 10.286 1.00 88.56 137 ALA A CA 1
ATOM 1024 C C . ALA A 1 137 ? -9.456 -14.878 10.751 1.00 88.56 137 ALA A C 1
ATOM 1026 O O . ALA A 1 137 ? -9.761 -14.809 11.943 1.00 88.56 137 ALA A O 1
ATOM 1027 N N . ALA A 1 138 ? -10.291 -15.376 9.835 1.00 86.44 138 ALA A N 1
ATOM 1028 C CA . ALA A 1 138 ? -11.612 -15.901 10.151 1.00 86.44 138 ALA A CA 1
ATOM 1029 C C . ALA A 1 138 ? -11.530 -17.040 11.181 1.00 86.44 138 ALA A C 1
ATOM 1031 O O . ALA A 1 138 ? -12.227 -16.999 12.193 1.00 86.44 138 ALA A O 1
ATOM 1032 N N . ALA A 1 139 ? -10.646 -18.022 10.989 1.00 88.88 139 ALA A N 1
ATOM 1033 C CA . ALA A 1 139 ? -10.475 -19.134 11.923 1.00 88.88 139 ALA A CA 1
ATOM 1034 C C . ALA A 1 139 ? -10.100 -18.664 13.342 1.00 88.88 139 ALA A C 1
ATOM 1036 O O . ALA A 1 139 ? -10.636 -19.185 14.324 1.00 88.88 139 ALA A O 1
ATOM 1037 N N . VAL A 1 140 ? -9.236 -17.646 13.459 1.00 88.00 140 VAL A N 1
ATOM 1038 C CA . VAL A 1 140 ? -8.885 -17.026 14.750 1.00 88.00 140 VAL A CA 1
ATOM 1039 C C . VAL A 1 140 ? -10.104 -16.358 15.394 1.00 88.00 140 VAL A C 1
ATOM 1041 O O . VAL A 1 140 ? -10.342 -16.567 16.585 1.00 88.00 140 VAL A O 1
ATOM 1044 N N . GLN A 1 141 ? -10.912 -15.622 14.623 1.00 83.81 141 GLN A N 1
ATOM 1045 C CA . GLN A 1 141 ? -12.098 -14.921 15.135 1.00 83.81 141 GLN A CA 1
ATOM 1046 C C . GLN A 1 141 ? -13.272 -15.868 15.477 1.00 83.81 141 GLN A C 1
ATOM 1048 O O . GLN A 1 141 ? -13.990 -15.634 16.451 1.00 83.81 141 GLN A O 1
ATOM 1053 N N . PHE A 1 142 ? -13.473 -16.955 14.719 1.00 81.19 142 PHE A N 1
ATOM 1054 C CA . PHE A 1 142 ? -14.561 -17.927 14.927 1.00 81.19 142 PHE A CA 1
ATOM 1055 C C . PHE A 1 142 ? -14.256 -18.985 16.003 1.00 81.19 142 PHE A C 1
ATOM 1057 O O . PHE A 1 142 ? -15.180 -19.615 16.526 1.00 81.19 142 PHE A O 1
ATOM 1064 N N . GLY A 1 143 ? -12.986 -19.187 16.372 1.00 77.06 143 GLY A N 1
ATOM 1065 C CA . GLY A 1 143 ? -12.543 -20.170 17.366 1.00 77.06 143 GLY A CA 1
ATOM 1066 C C . GLY A 1 143 ? -13.007 -19.872 18.802 1.00 77.06 143 GLY A C 1
ATOM 1067 O O . GLY A 1 143 ? -12.231 -19.440 19.655 1.00 77.06 143 GLY A O 1
ATOM 1068 N N . THR A 1 144 ? -14.269 -20.165 19.123 1.00 55.41 144 THR A N 1
ATOM 1069 C CA . THR A 1 144 ? -14.922 -19.853 20.413 1.00 55.41 144 THR A CA 1
ATOM 1070 C C . THR A 1 144 ? -14.311 -20.533 21.648 1.00 55.41 144 THR A C 1
ATOM 1072 O O . THR A 1 144 ? -14.500 -20.035 22.759 1.00 55.41 144 THR A O 1
ATOM 1075 N N . ARG A 1 145 ? -13.511 -21.601 21.500 1.00 55.25 145 ARG A N 1
ATOM 1076 C CA . ARG A 1 145 ? -12.836 -22.296 22.621 1.00 55.25 145 ARG A CA 1
ATOM 1077 C C . ARG A 1 145 ? -11.546 -21.624 23.127 1.00 55.25 145 ARG A C 1
ATOM 1079 O O . ARG A 1 145 ? -11.022 -22.052 24.150 1.00 55.25 145 ARG A O 1
ATOM 1086 N N . ARG A 1 146 ? -11.027 -20.566 22.480 1.00 63.66 146 ARG A N 1
ATOM 1087 C CA . ARG A 1 146 ? -9.753 -19.913 22.869 1.00 63.66 146 ARG A CA 1
ATOM 1088 C C . ARG A 1 146 ? -9.806 -18.379 22.885 1.00 63.66 146 ARG A C 1
ATOM 1090 O O . ARG A 1 146 ? -8.884 -17.727 22.404 1.00 63.66 146 ARG A O 1
ATOM 1097 N N . ARG A 1 147 ? -10.825 -17.775 23.510 1.00 72.69 147 ARG A N 1
ATOM 1098 C CA . ARG A 1 147 ? -10.970 -16.300 23.594 1.00 72.69 147 ARG A CA 1
ATOM 1099 C C . ARG A 1 147 ? -9.723 -15.563 24.111 1.00 72.69 147 ARG A C 1
ATOM 1101 O O . ARG A 1 147 ? -9.481 -14.440 23.693 1.00 72.69 147 ARG A O 1
ATOM 1108 N N . ARG A 1 148 ? -8.917 -16.175 24.992 1.00 78.50 148 ARG A N 1
ATOM 1109 C CA . ARG A 1 148 ? -7.640 -15.587 25.443 1.00 78.50 148 ARG A CA 1
ATOM 1110 C C . ARG A 1 148 ? -6.546 -15.642 24.374 1.00 78.50 148 ARG A C 1
ATOM 1112 O O . ARG A 1 148 ? -5.865 -14.645 24.184 1.00 78.50 148 ARG A O 1
ATOM 1119 N N . ALA A 1 149 ? -6.393 -16.768 23.673 1.00 82.50 149 ALA A N 1
ATOM 1120 C CA . ALA A 1 149 ? -5.374 -16.900 22.631 1.00 82.50 149 ALA A CA 1
ATOM 1121 C C . ALA A 1 149 ? -5.722 -16.064 21.392 1.00 82.50 149 ALA A C 1
ATOM 1123 O O . ALA A 1 149 ? -4.850 -15.381 20.876 1.00 82.50 149 ALA A O 1
ATOM 1124 N N . ALA A 1 150 ? -6.992 -16.047 20.971 1.00 83.19 150 ALA A N 1
ATOM 1125 C CA . ALA A 1 150 ? -7.456 -15.194 19.876 1.00 83.19 150 ALA A CA 1
ATOM 1126 C C . ALA A 1 150 ? -7.191 -13.710 20.177 1.00 83.19 150 ALA A C 1
ATOM 1128 O O . ALA A 1 150 ? -6.528 -13.042 19.392 1.00 83.19 150 ALA A O 1
ATOM 1129 N N . ARG A 1 151 ? -7.560 -13.234 21.377 1.00 83.31 151 ARG A N 1
ATOM 1130 C CA . ARG A 1 151 ? -7.242 -11.865 21.819 1.00 83.31 151 ARG A CA 1
ATOM 1131 C C . ARG A 1 151 ? -5.742 -11.588 21.898 1.00 83.31 151 ARG A C 1
ATOM 1133 O O . ARG A 1 151 ? -5.315 -10.480 21.589 1.00 83.31 151 ARG A O 1
ATOM 1140 N N . ALA A 1 152 ? -4.937 -12.562 22.328 1.00 86.88 152 ALA A N 1
ATOM 1141 C CA . ALA A 1 152 ? -3.485 -12.410 22.374 1.00 86.88 152 ALA A CA 1
ATOM 1142 C C . ALA A 1 152 ? -2.893 -12.261 20.964 1.00 86.88 152 ALA A C 1
ATOM 1144 O O . ALA A 1 152 ? -2.062 -11.383 20.753 1.00 86.88 152 ALA A O 1
ATOM 1145 N N . ILE A 1 153 ? -3.360 -13.065 20.001 1.00 88.25 153 ILE A N 1
ATOM 1146 C CA . ILE A 1 153 ? -2.963 -12.967 18.590 1.00 88.25 153 ILE A CA 1
ATOM 1147 C C . ILE A 1 153 ? -3.415 -11.626 18.007 1.00 88.25 153 ILE A C 1
ATOM 1149 O O . ILE A 1 153 ? -2.597 -10.942 17.409 1.00 88.25 153 ILE A O 1
ATOM 1153 N N . GLU A 1 154 ? -4.663 -11.206 18.233 1.00 85.81 154 GLU A N 1
ATOM 1154 C CA . GLU A 1 154 ? -5.172 -9.892 17.806 1.00 85.81 154 GLU A CA 1
ATOM 1155 C C . GLU A 1 154 ? -4.304 -8.750 18.348 1.00 85.81 154 GLU A C 1
ATOM 1157 O O . GLU A 1 154 ? -3.831 -7.914 17.583 1.00 85.81 154 GLU A O 1
ATOM 1162 N N . THR A 1 155 ? -4.011 -8.759 19.652 1.00 87.25 155 THR A N 1
ATOM 1163 C CA . THR A 1 155 ? -3.185 -7.726 20.301 1.00 87.25 155 THR A CA 1
ATOM 1164 C C . THR A 1 155 ? -1.756 -7.720 19.751 1.00 87.25 155 THR A C 1
ATOM 1166 O O . THR A 1 155 ? -1.177 -6.657 19.523 1.00 87.25 155 THR A O 1
ATOM 1169 N N . LEU A 1 156 ? -1.172 -8.902 19.531 1.00 90.00 156 LEU A N 1
ATOM 1170 C CA . LEU A 1 156 ? 0.164 -9.037 18.960 1.00 90.00 156 LEU A CA 1
ATOM 1171 C C . LEU A 1 156 ? 0.197 -8.533 17.515 1.00 90.00 156 LEU A C 1
ATOM 1173 O O . LEU A 1 156 ? 1.076 -7.750 17.174 1.00 90.00 156 LEU A O 1
ATOM 1177 N N . MET A 1 157 ? -0.755 -8.948 16.677 1.00 89.75 157 MET A N 1
ATOM 1178 C CA . MET A 1 157 ? -0.830 -8.535 15.274 1.00 89.75 157 MET A CA 1
ATOM 1179 C C . MET A 1 157 ? -1.073 -7.030 15.138 1.00 89.75 157 MET A C 1
ATOM 1181 O O . MET A 1 157 ? -0.450 -6.395 14.294 1.00 89.75 157 MET A O 1
ATOM 1185 N N . GLN A 1 158 ? -1.894 -6.433 16.008 1.00 85.75 158 GLN A N 1
ATOM 1186 C CA . GLN A 1 158 ? -2.054 -4.977 16.075 1.00 85.75 158 GLN A CA 1
ATOM 1187 C C . GLN A 1 158 ? -0.733 -4.276 16.417 1.00 85.75 158 GLN A C 1
ATOM 1189 O O . GLN A 1 158 ? -0.365 -3.304 15.763 1.00 85.75 158 GLN A O 1
ATOM 1194 N N . ALA A 1 159 ? 0.022 -4.792 17.392 1.00 86.88 159 ALA A N 1
ATOM 1195 C CA . ALA A 1 159 ? 1.328 -4.238 17.745 1.00 86.88 159 ALA A CA 1
ATOM 1196 C C . ALA A 1 159 ? 2.378 -4.426 16.633 1.00 86.88 159 ALA A C 1
ATOM 1198 O O . ALA A 1 159 ? 3.252 -3.577 16.461 1.00 86.88 159 ALA A O 1
ATOM 1199 N N . LEU A 1 160 ? 2.289 -5.524 15.875 1.00 90.25 160 LEU A N 1
ATOM 1200 C CA . LEU A 1 160 ? 3.179 -5.834 14.757 1.00 90.25 160 LEU A CA 1
ATOM 1201 C C . LEU A 1 160 ? 2.784 -5.150 13.449 1.00 90.25 160 LEU A C 1
ATOM 1203 O O . LEU A 1 160 ? 3.599 -5.144 12.536 1.00 90.25 160 LEU A O 1
ATOM 1207 N N . MET A 1 161 ? 1.606 -4.533 13.350 1.00 87.31 161 MET A N 1
ATOM 1208 C CA . MET A 1 161 ? 1.133 -3.894 12.120 1.00 87.31 161 MET A CA 1
ATOM 1209 C C . MET A 1 161 ? 2.154 -2.901 11.548 1.00 87.31 161 MET A C 1
ATOM 1211 O O . MET A 1 161 ? 2.547 -3.003 10.388 1.00 87.31 161 MET A O 1
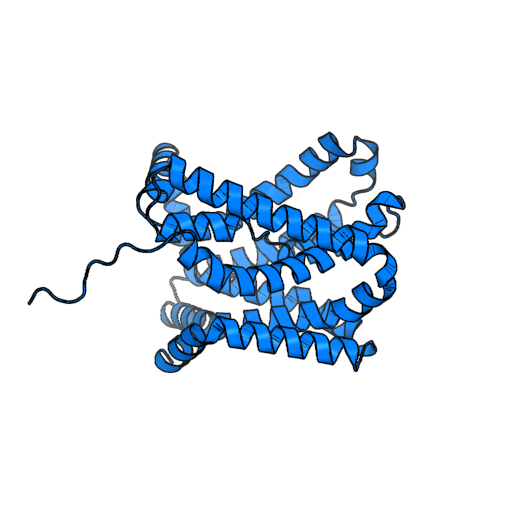ATOM 1215 N N . VAL A 1 162 ? 2.630 -1.963 12.375 1.00 87.25 162 VAL A N 1
ATOM 1216 C CA . VAL A 1 162 ? 3.611 -0.953 11.946 1.00 87.25 162 VAL A CA 1
ATOM 1217 C C . VAL A 1 162 ? 4.956 -1.600 11.571 1.00 87.25 162 VAL A C 1
ATOM 1219 O O . VAL A 1 162 ? 5.427 -1.333 10.465 1.00 87.25 162 VAL A O 1
ATOM 1222 N N . PRO A 1 163 ? 5.561 -2.480 12.398 1.00 90.88 163 PRO A N 1
ATOM 1223 C CA . PRO A 1 163 ? 6.748 -3.243 12.004 1.00 90.88 163 PRO A CA 1
ATOM 1224 C C . PRO A 1 163 ? 6.589 -4.038 10.703 1.00 90.88 163 PRO A C 1
ATOM 1226 O O . PRO A 1 163 ? 7.465 -3.970 9.849 1.00 90.88 163 PRO A O 1
ATOM 1229 N N . LEU A 1 164 ? 5.472 -4.746 10.513 1.00 90.88 164 LEU A N 1
ATOM 1230 C CA . LEU A 1 164 ? 5.208 -5.540 9.310 1.00 90.88 164 LEU A CA 1
ATOM 1231 C C . LEU A 1 164 ? 5.098 -4.656 8.072 1.00 90.88 164 LEU A C 1
ATOM 1233 O O . LEU A 1 164 ? 5.678 -4.987 7.040 1.00 90.88 164 LEU A O 1
ATOM 1237 N N . MET A 1 165 ? 4.426 -3.508 8.177 1.00 86.88 165 MET A N 1
ATOM 1238 C CA . MET A 1 165 ? 4.395 -2.506 7.110 1.00 86.88 165 MET A CA 1
ATOM 1239 C C . MET A 1 165 ? 5.801 -1.990 6.789 1.00 86.88 165 MET A C 1
ATOM 1241 O O . MET A 1 165 ? 6.179 -1.941 5.623 1.00 86.88 165 MET A O 1
ATOM 1245 N N . MET A 1 166 ? 6.608 -1.654 7.801 1.00 88.81 166 MET A N 1
ATOM 1246 C CA . MET A 1 166 ? 7.995 -1.214 7.599 1.00 88.81 166 MET A CA 1
ATOM 1247 C C . MET A 1 166 ? 8.836 -2.287 6.901 1.00 88.81 166 MET A C 1
ATOM 1249 O O . MET A 1 166 ? 9.525 -1.985 5.930 1.00 88.81 166 MET A O 1
ATOM 1253 N N . THR A 1 167 ? 8.762 -3.538 7.359 1.00 92.38 167 THR A N 1
ATOM 1254 C CA . THR A 1 167 ? 9.465 -4.664 6.736 1.00 92.38 167 THR A CA 1
ATOM 1255 C C . THR A 1 167 ? 8.994 -4.875 5.303 1.00 92.38 167 THR A C 1
ATOM 1257 O O . THR A 1 167 ? 9.828 -5.036 4.421 1.00 92.38 167 THR A O 1
ATOM 1260 N N . THR A 1 168 ? 7.685 -4.799 5.048 1.00 88.19 168 THR A N 1
ATOM 1261 C CA . THR A 1 168 ? 7.115 -4.888 3.696 1.00 88.19 168 THR A CA 1
ATOM 1262 C C . THR A 1 168 ? 7.711 -3.823 2.787 1.00 88.19 168 THR A C 1
ATOM 1264 O O . THR A 1 168 ? 8.235 -4.147 1.725 1.00 88.19 168 THR A O 1
ATOM 1267 N N . LEU A 1 169 ? 7.686 -2.557 3.214 1.00 85.06 169 LEU A N 1
ATOM 1268 C CA . LEU A 1 169 ? 8.229 -1.444 2.439 1.00 85.06 169 LEU A CA 1
ATOM 1269 C C . LEU A 1 169 ? 9.728 -1.618 2.177 1.00 85.06 169 LEU A C 1
ATOM 1271 O O . LEU A 1 169 ? 10.164 -1.458 1.043 1.00 85.06 169 LEU A O 1
ATOM 1275 N N . ALA A 1 170 ? 10.510 -1.991 3.192 1.00 89.38 170 ALA A N 1
ATOM 1276 C CA . ALA A 1 170 ? 11.948 -2.191 3.046 1.00 89.38 170 ALA A CA 1
ATOM 1277 C C . ALA A 1 170 ? 12.283 -3.349 2.090 1.00 89.38 170 ALA A C 1
ATOM 1279 O O . ALA A 1 170 ? 13.128 -3.191 1.210 1.00 89.38 170 ALA A O 1
ATOM 1280 N N . VAL A 1 171 ? 11.603 -4.492 2.234 1.00 89.69 171 VAL A N 1
ATOM 1281 C CA . VAL A 1 171 ? 11.800 -5.684 1.395 1.00 89.69 171 VAL A CA 1
ATOM 1282 C C . VAL A 1 171 ? 11.402 -5.400 -0.048 1.00 89.69 171 VAL A C 1
ATOM 1284 O O . VAL A 1 171 ? 12.176 -5.681 -0.961 1.00 89.69 171 VAL A O 1
ATOM 1287 N N . VAL A 1 172 ? 10.229 -4.797 -0.261 1.00 84.56 172 VAL A N 1
ATOM 1288 C CA . VAL A 1 172 ? 9.754 -4.451 -1.602 1.00 84.56 172 VAL A CA 1
ATOM 1289 C C . VAL A 1 172 ? 10.708 -3.452 -2.241 1.00 84.56 172 VAL A C 1
ATOM 1291 O O . VAL A 1 172 ? 11.269 -3.757 -3.284 1.00 84.56 172 VAL A O 1
ATOM 1294 N N . VAL A 1 173 ? 10.985 -2.311 -1.608 1.00 83.56 173 VAL A N 1
ATOM 1295 C CA . VAL A 1 173 ? 11.878 -1.300 -2.191 1.00 83.56 173 VAL A CA 1
ATOM 1296 C C . VAL A 1 173 ? 13.263 -1.891 -2.465 1.00 83.56 173 VAL A C 1
ATOM 1298 O O . VAL A 1 173 ? 13.754 -1.775 -3.585 1.00 83.56 173 VAL A O 1
ATOM 1301 N N . GLY A 1 174 ? 13.861 -2.595 -1.499 1.00 87.81 174 GLY A N 1
ATOM 1302 C CA . GLY A 1 174 ? 15.193 -3.182 -1.655 1.00 87.81 174 GLY A CA 1
ATOM 1303 C C . GLY A 1 174 ? 15.283 -4.254 -2.737 1.00 87.81 174 GLY A C 1
ATOM 1304 O O . GLY A 1 174 ? 16.270 -4.292 -3.466 1.00 87.81 174 GLY A O 1
ATOM 1305 N N . SER A 1 175 ? 14.242 -5.070 -2.916 1.00 85.31 175 SER A N 1
ATOM 1306 C CA . SER A 1 175 ? 14.198 -6.049 -4.012 1.00 85.31 175 SER A CA 1
ATOM 1307 C C . SER A 1 175 ? 14.099 -5.404 -5.398 1.00 85.31 175 SER A C 1
ATOM 1309 O O . SER A 1 175 ? 14.503 -6.013 -6.384 1.00 85.31 175 SER A O 1
ATOM 1311 N N . GLN A 1 176 ? 13.563 -4.184 -5.478 1.00 82.38 176 GLN A N 1
ATOM 1312 C CA . GLN A 1 176 ? 13.154 -3.571 -6.738 1.00 82.38 176 GLN A CA 1
ATOM 1313 C C . GLN A 1 176 ? 14.093 -2.468 -7.245 1.00 82.38 176 GLN A C 1
ATOM 1315 O O . GLN A 1 176 ? 14.075 -2.155 -8.435 1.00 82.38 176 GLN A O 1
ATOM 1320 N N . VAL A 1 177 ? 14.933 -1.877 -6.387 1.00 83.12 177 VAL A N 1
ATOM 1321 C CA . VAL A 1 177 ? 15.841 -0.777 -6.774 1.00 83.12 177 VAL A CA 1
ATOM 1322 C C . VAL A 1 177 ? 16.757 -1.155 -7.941 1.00 83.12 177 VAL A C 1
ATOM 1324 O O . VAL A 1 177 ? 16.946 -0.354 -8.858 1.00 83.12 177 VAL A O 1
ATOM 1327 N N . SER A 1 178 ? 17.292 -2.377 -7.951 1.00 78.44 178 SER A N 1
ATOM 1328 C CA . SER A 1 178 ? 18.168 -2.858 -9.025 1.00 78.44 178 SER A CA 1
ATOM 1329 C C . SER A 1 178 ? 17.420 -3.041 -10.351 1.00 78.44 178 SER A C 1
ATOM 1331 O O . SER A 1 178 ? 17.913 -2.616 -11.396 1.00 78.44 178 SER A O 1
ATOM 1333 N N . ALA A 1 179 ? 16.206 -3.601 -10.313 1.00 75.56 179 ALA A N 1
ATOM 1334 C CA . ALA A 1 179 ? 15.355 -3.791 -11.489 1.00 75.56 179 ALA A CA 1
ATOM 1335 C C . ALA A 1 179 ? 14.951 -2.452 -12.130 1.00 75.56 179 ALA A C 1
ATOM 1337 O O . ALA A 1 179 ? 14.980 -2.308 -13.353 1.00 75.56 179 ALA A O 1
ATOM 1338 N N . VAL A 1 180 ? 14.640 -1.453 -11.300 1.00 76.69 180 VAL A N 1
ATOM 1339 C CA . VAL A 1 180 ? 14.335 -0.083 -11.738 1.00 76.69 180 VAL A CA 1
ATOM 1340 C C . VAL A 1 180 ? 15.558 0.580 -12.372 1.00 76.69 180 VAL A C 1
ATOM 1342 O O . VAL A 1 180 ? 15.440 1.196 -13.430 1.00 76.69 180 VAL A O 1
ATOM 1345 N N . GLY A 1 181 ? 16.740 0.416 -11.769 1.00 78.19 181 GLY A N 1
ATOM 1346 C CA . GLY A 1 181 ? 17.995 0.937 -12.313 1.00 78.19 181 GLY A CA 1
ATOM 1347 C C . GLY A 1 181 ? 18.355 0.337 -13.676 1.00 78.19 181 GLY A C 1
ATOM 1348 O O . GLY A 1 181 ? 18.786 1.062 -14.570 1.00 78.19 181 GLY A O 1
ATOM 1349 N N . ALA A 1 182 ? 18.111 -0.961 -13.872 1.00 77.88 182 ALA A N 1
ATOM 1350 C CA . ALA A 1 182 ? 18.377 -1.644 -15.139 1.00 77.88 182 ALA A CA 1
ATOM 1351 C C . ALA A 1 182 ? 17.522 -1.118 -16.308 1.00 77.88 182 ALA A C 1
ATOM 1353 O O . ALA A 1 182 ? 17.936 -1.204 -17.461 1.00 77.88 182 ALA A O 1
ATOM 1354 N N . GLN A 1 183 ? 16.349 -0.547 -16.020 1.00 76.31 183 GLN A N 1
ATOM 1355 C CA . GLN A 1 183 ? 15.430 0.005 -17.021 1.00 76.31 183 GLN A CA 1
ATOM 1356 C C . GLN A 1 183 ? 15.295 1.531 -16.901 1.00 76.31 183 GLN A C 1
ATOM 1358 O O . GLN A 1 183 ? 14.252 2.105 -17.223 1.00 76.31 183 GLN A O 1
ATOM 1363 N N . ALA A 1 184 ? 16.367 2.211 -16.474 1.00 79.88 184 ALA A N 1
ATOM 1364 C CA . ALA A 1 184 ? 16.378 3.655 -16.239 1.00 79.88 184 ALA A CA 1
ATOM 1365 C C . ALA A 1 184 ? 15.921 4.488 -17.451 1.00 79.88 184 ALA A C 1
ATOM 1367 O O . ALA A 1 184 ? 15.325 5.546 -17.271 1.00 79.88 184 ALA A O 1
ATOM 1368 N N . ALA A 1 185 ? 16.131 3.996 -18.676 1.00 82.88 185 ALA A N 1
ATOM 1369 C CA . ALA A 1 185 ? 15.709 4.669 -19.904 1.00 82.88 185 ALA A CA 1
ATOM 1370 C C . ALA A 1 185 ? 14.178 4.818 -20.043 1.00 82.88 185 ALA A C 1
ATOM 1372 O O . ALA A 1 185 ? 13.724 5.740 -20.714 1.00 82.88 185 ALA A O 1
ATOM 1373 N N . ALA A 1 186 ? 13.378 3.959 -19.397 1.00 78.94 186 ALA A N 1
ATOM 1374 C CA . ALA A 1 186 ? 11.913 4.038 -19.421 1.00 78.94 186 ALA A CA 1
ATOM 1375 C C . ALA A 1 186 ? 11.337 4.981 -18.341 1.00 78.94 186 ALA A C 1
ATOM 1377 O O . ALA A 1 186 ? 10.189 5.426 -18.436 1.00 78.94 186 ALA A O 1
ATOM 1378 N N . LEU A 1 187 ? 12.124 5.316 -17.311 1.00 82.62 187 LEU A N 1
ATOM 1379 C CA . LEU A 1 187 ? 11.672 6.120 -16.169 1.00 82.62 187 LEU A CA 1
ATOM 1380 C C . LEU A 1 187 ? 11.254 7.555 -16.524 1.00 82.62 187 LEU A C 1
ATOM 1382 O O . LEU A 1 187 ? 10.237 7.997 -15.982 1.00 82.62 187 LEU A O 1
ATOM 1386 N N . PRO A 1 188 ? 11.941 8.281 -17.430 1.00 86.50 188 PRO A N 1
ATOM 1387 C CA . PRO A 1 188 ? 11.529 9.627 -17.824 1.00 86.50 188 PRO A CA 1
ATOM 1388 C C . PRO A 1 188 ? 10.130 9.686 -18.443 1.00 86.50 188 PRO A C 1
ATOM 1390 O O . PRO A 1 188 ? 9.492 10.730 -18.388 1.00 86.50 188 PRO A O 1
ATOM 1393 N N . THR A 1 189 ? 9.634 8.581 -19.004 1.00 84.62 189 THR A N 1
ATOM 1394 C CA . THR A 1 189 ? 8.269 8.491 -19.536 1.00 84.62 189 THR A CA 1
ATOM 1395 C C . THR A 1 189 ? 7.264 8.110 -18.447 1.00 84.62 189 THR A C 1
ATOM 1397 O O . THR A 1 189 ? 6.193 8.707 -18.357 1.00 84.62 189 THR A O 1
ATOM 1400 N N . LEU A 1 190 ? 7.606 7.139 -17.594 1.00 85.00 190 LEU A N 1
ATOM 1401 C CA . LEU A 1 190 ? 6.691 6.602 -16.580 1.00 85.00 190 LEU A CA 1
ATOM 1402 C C . LEU A 1 190 ? 6.485 7.545 -15.386 1.00 85.00 190 LEU A C 1
ATOM 1404 O O . LEU A 1 190 ? 5.360 7.705 -14.915 1.00 85.00 190 LEU A O 1
ATOM 1408 N N . ILE A 1 191 ? 7.549 8.185 -14.890 1.00 89.25 191 ILE A N 1
ATOM 1409 C CA . ILE A 1 191 ? 7.475 9.024 -13.685 1.00 89.25 191 ILE A CA 1
ATOM 1410 C C . ILE A 1 191 ? 6.512 10.210 -13.877 1.00 89.25 191 ILE A C 1
ATOM 1412 O O . ILE A 1 191 ? 5.618 10.364 -13.040 1.00 89.25 191 ILE A O 1
ATOM 1416 N N . PRO A 1 192 ? 6.603 11.024 -14.952 1.00 91.06 192 PRO A N 1
ATOM 1417 C CA . PRO A 1 192 ? 5.674 12.134 -15.155 1.00 91.06 192 PRO A CA 1
ATOM 1418 C C . PRO A 1 192 ? 4.228 11.671 -15.313 1.00 91.06 192 PRO A C 1
ATOM 1420 O O . PRO A 1 192 ? 3.326 12.322 -14.792 1.00 91.06 192 PRO A O 1
ATOM 1423 N N . LEU A 1 193 ? 4.008 10.531 -15.977 1.00 88.56 193 LEU A N 1
ATOM 1424 C CA . LEU A 1 193 ? 2.680 9.944 -16.129 1.00 88.56 193 LEU A CA 1
ATOM 1425 C C . LEU A 1 193 ? 2.060 9.610 -14.764 1.00 88.56 193 LEU A C 1
ATOM 1427 O O . LEU A 1 193 ? 0.911 9.969 -14.508 1.00 88.56 193 LEU A O 1
ATOM 1431 N N . TYR A 1 194 ? 2.818 8.979 -13.864 1.00 87.81 194 TYR A N 1
ATOM 1432 C CA . TYR A 1 194 ? 2.331 8.646 -12.522 1.00 87.81 194 TYR A CA 1
ATOM 1433 C C . TYR A 1 194 ? 2.164 9.866 -11.616 1.00 87.81 194 TYR A C 1
ATOM 1435 O O . TYR A 1 194 ? 1.208 9.921 -10.844 1.00 87.81 194 TYR A O 1
ATOM 1443 N N . ILE A 1 195 ? 3.034 10.872 -11.737 1.00 90.56 195 ILE A N 1
ATOM 1444 C CA . ILE A 1 195 ? 2.862 12.153 -11.037 1.00 90.56 195 ILE A CA 1
ATOM 1445 C C . ILE A 1 195 ? 1.581 12.848 -11.514 1.00 90.56 195 ILE A C 1
ATOM 1447 O O . ILE A 1 195 ? 0.782 13.290 -10.689 1.00 90.56 195 ILE A O 1
ATOM 1451 N N . ALA A 1 196 ? 1.354 12.912 -12.829 1.00 90.81 196 ALA A N 1
ATOM 1452 C CA . ALA A 1 196 ? 0.146 13.494 -13.404 1.00 90.81 196 ALA A CA 1
ATOM 1453 C C . ALA A 1 196 ? -1.106 12.741 -12.941 1.00 90.81 196 ALA A C 1
ATOM 1455 O O . ALA A 1 196 ? -2.069 13.366 -12.502 1.00 90.81 196 ALA A O 1
ATOM 1456 N N . PHE A 1 197 ? -1.068 11.405 -12.961 1.00 87.19 197 PHE A N 1
ATOM 1457 C CA . PHE A 1 197 ? -2.141 10.568 -12.431 1.00 87.19 197 PHE A CA 1
ATOM 1458 C C . PHE A 1 197 ? -2.461 10.908 -10.967 1.00 87.19 197 PHE A C 1
ATOM 1460 O O . PHE A 1 197 ? -3.626 11.112 -10.627 1.00 87.19 197 PHE A O 1
ATOM 1467 N N . LEU A 1 198 ? -1.440 11.035 -10.114 1.00 87.00 198 LEU A N 1
ATOM 1468 C CA . LEU A 1 198 ? -1.614 11.375 -8.701 1.00 87.00 198 LEU A CA 1
ATOM 1469 C C . LEU A 1 198 ? -2.255 12.759 -8.525 1.00 87.00 198 LEU A C 1
ATOM 1471 O O . LEU A 1 198 ? -3.202 12.899 -7.753 1.00 87.00 198 LEU A O 1
ATOM 1475 N N . ILE A 1 199 ? -1.795 13.767 -9.271 1.00 90.38 199 ILE A N 1
ATOM 1476 C CA . ILE A 1 199 ? -2.365 15.125 -9.241 1.00 90.38 199 ILE A CA 1
ATOM 1477 C C . ILE A 1 199 ? -3.839 15.106 -9.662 1.00 90.38 199 ILE A C 1
ATOM 1479 O O . ILE A 1 199 ? -4.686 15.677 -8.971 1.00 90.38 199 ILE A O 1
ATOM 1483 N N . VAL A 1 200 ? -4.153 14.424 -10.766 1.00 88.69 200 VAL A N 1
ATOM 1484 C CA . VAL A 1 200 ? -5.521 14.309 -11.288 1.00 88.69 200 VAL A CA 1
ATOM 1485 C C . VAL A 1 200 ? -6.430 13.622 -10.273 1.00 88.69 200 VAL A C 1
ATOM 1487 O O . VAL A 1 200 ? -7.498 14.146 -9.968 1.00 88.69 200 VAL A O 1
ATOM 1490 N N . MET A 1 201 ? -6.005 12.496 -9.694 1.00 83.38 201 MET A N 1
ATOM 1491 C CA . MET A 1 201 ? -6.810 11.767 -8.710 1.00 83.38 201 MET A CA 1
ATOM 1492 C C . MET A 1 201 ? -7.053 12.568 -7.433 1.00 83.38 201 MET A C 1
ATOM 1494 O O . MET A 1 201 ? -8.153 12.517 -6.885 1.00 83.38 201 MET A O 1
ATOM 1498 N N . VAL A 1 202 ? -6.067 13.342 -6.971 1.00 87.56 202 VAL A N 1
ATOM 1499 C CA . VAL A 1 202 ? -6.252 14.252 -5.832 1.00 87.56 202 VAL A CA 1
ATOM 1500 C C . VAL A 1 202 ? -7.274 15.333 -6.172 1.00 87.56 202 VAL A C 1
ATOM 1502 O O . VAL A 1 202 ? -8.178 15.576 -5.376 1.00 87.56 202 VAL A O 1
ATOM 1505 N N . GLY A 1 203 ? -7.181 15.940 -7.360 1.00 87.06 203 GLY A N 1
ATOM 1506 C CA . GLY A 1 203 ? -8.147 16.934 -7.832 1.00 87.06 203 GLY A CA 1
ATOM 1507 C C . GLY A 1 203 ? -9.570 16.377 -7.923 1.00 87.06 203 GLY A C 1
ATOM 1508 O O . GLY A 1 203 ? -10.501 16.980 -7.392 1.00 87.06 203 GLY A O 1
ATOM 1509 N N . ILE A 1 204 ? -9.730 15.189 -8.516 1.00 82.69 204 ILE A N 1
ATOM 1510 C CA . ILE A 1 204 ? -11.014 14.476 -8.586 1.00 82.69 204 ILE A CA 1
ATOM 1511 C C . ILE A 1 204 ? -11.538 14.175 -7.179 1.00 82.69 204 ILE A C 1
ATOM 1513 O O . ILE A 1 204 ? -12.712 14.408 -6.910 1.00 82.69 204 ILE A O 1
ATOM 1517 N N . GLY A 1 205 ? -10.685 13.698 -6.268 1.00 81.31 205 GLY A N 1
ATOM 1518 C CA . GLY A 1 205 ? -11.067 13.391 -4.890 1.00 81.31 205 GLY A CA 1
ATOM 1519 C C . GLY A 1 205 ? -11.549 14.620 -4.118 1.00 81.31 205 GLY A C 1
ATOM 1520 O O . GLY A 1 205 ? -12.569 14.547 -3.436 1.00 81.31 205 GLY A O 1
ATOM 1521 N N . VAL A 1 206 ? -10.863 15.760 -4.260 1.00 84.56 206 VAL A N 1
ATOM 1522 C CA . VAL A 1 206 ? -11.271 17.040 -3.654 1.00 84.56 206 VAL A CA 1
ATOM 1523 C C . VAL A 1 206 ? -12.605 17.510 -4.233 1.00 84.56 206 VAL A C 1
ATOM 1525 O O . VAL A 1 206 ? -13.506 17.860 -3.473 1.00 84.56 206 VAL A O 1
ATOM 1528 N N . LEU A 1 207 ? -12.756 17.480 -5.561 1.00 82.44 207 LEU A N 1
ATOM 1529 C CA . LEU A 1 207 ? -13.989 17.891 -6.232 1.00 82.44 207 LEU A CA 1
ATOM 1530 C C . LEU A 1 207 ? -15.170 17.005 -5.823 1.00 82.44 207 LEU A C 1
ATOM 1532 O O . LEU A 1 207 ? -16.212 17.519 -5.428 1.00 82.44 207 LEU A O 1
ATOM 1536 N N . ALA A 1 208 ? -15.003 15.683 -5.869 1.00 75.50 208 ALA A N 1
ATOM 1537 C CA . ALA A 1 208 ? -16.034 14.728 -5.484 1.00 75.50 208 ALA A CA 1
ATOM 1538 C C . ALA A 1 208 ? -16.427 14.883 -4.008 1.00 75.50 208 ALA A C 1
ATOM 1540 O O . ALA A 1 208 ? -17.615 14.887 -3.693 1.00 75.50 208 ALA A O 1
ATOM 1541 N N . ALA A 1 209 ? -15.450 15.071 -3.112 1.00 78.31 209 ALA A N 1
ATOM 1542 C CA . ALA A 1 209 ? -15.716 15.319 -1.699 1.00 78.31 209 ALA A CA 1
ATOM 1543 C C . ALA A 1 209 ? -16.485 16.628 -1.468 1.00 78.31 209 ALA A C 1
ATOM 1545 O O . ALA A 1 209 ? -17.400 16.654 -0.647 1.00 78.31 209 ALA A O 1
ATOM 1546 N N . GLY A 1 210 ? -16.134 17.689 -2.203 1.00 79.25 210 GLY A N 1
ATOM 1547 C CA . GLY A 1 210 ? -16.821 18.978 -2.146 1.00 79.25 210 GLY A CA 1
ATOM 1548 C C . GLY A 1 210 ? -18.257 18.900 -2.665 1.00 79.25 210 GLY A C 1
ATOM 1549 O O . GLY A 1 210 ? -19.175 19.338 -1.978 1.00 79.25 210 GLY A O 1
ATOM 1550 N N . LEU A 1 211 ? -18.467 18.285 -3.834 1.00 77.38 211 LEU A N 1
ATOM 1551 C CA . LEU A 1 211 ? -19.795 18.108 -4.438 1.00 77.38 211 LEU A CA 1
ATOM 1552 C C . LEU A 1 211 ? -20.719 17.233 -3.582 1.00 77.38 211 LEU A C 1
ATOM 1554 O O . LEU A 1 211 ? -21.917 17.488 -3.518 1.00 77.38 211 LEU A O 1
ATOM 1558 N N . ALA A 1 212 ? -20.168 16.218 -2.915 1.00 76.19 212 ALA A N 1
ATOM 1559 C CA . ALA A 1 212 ? -20.919 15.337 -2.026 1.00 76.19 212 ALA A CA 1
ATOM 1560 C C . ALA A 1 212 ? -21.055 15.878 -0.588 1.00 76.19 212 ALA A C 1
ATOM 1562 O O . ALA A 1 212 ? -21.691 15.226 0.239 1.00 76.19 212 ALA A O 1
ATOM 1563 N N . GLY A 1 213 ? -20.463 17.037 -0.268 1.00 78.25 213 GLY A N 1
ATOM 1564 C CA . GLY A 1 213 ? -20.530 17.636 1.069 1.00 78.25 213 GLY A CA 1
ATOM 1565 C C . GLY A 1 213 ? -19.944 16.748 2.172 1.00 78.25 213 GLY A C 1
ATOM 1566 O O . GLY A 1 213 ? -20.466 16.726 3.287 1.00 78.25 213 GLY A O 1
ATOM 1567 N N . LEU A 1 214 ? -18.897 15.973 1.866 1.00 74.56 214 LEU A N 1
ATOM 1568 C CA . LEU A 1 214 ? -18.365 14.978 2.798 1.00 74.56 214 LEU A CA 1
ATOM 1569 C C . LEU A 1 214 ? -17.721 15.634 4.032 1.00 74.56 214 LEU A C 1
ATOM 1571 O O . LEU A 1 214 ? -16.988 16.618 3.897 1.00 74.56 214 LEU A O 1
ATOM 1575 N N . PRO A 1 215 ? -17.897 15.056 5.238 1.00 76.75 215 PRO A N 1
ATOM 1576 C CA . PRO A 1 215 ? -17.192 15.527 6.423 1.00 76.75 215 PRO A CA 1
ATOM 1577 C C . PRO A 1 215 ? -15.675 15.368 6.240 1.00 76.75 215 PRO A C 1
ATOM 1579 O O . PRO A 1 215 ? -15.210 14.421 5.603 1.00 76.75 215 PRO A O 1
ATOM 1582 N N . VAL A 1 216 ? -14.885 16.270 6.836 1.00 79.06 216 VAL A N 1
ATOM 1583 C CA . VAL A 1 216 ? -13.420 16.359 6.641 1.00 79.06 216 VAL A CA 1
ATOM 1584 C C . VAL A 1 216 ? -12.693 15.007 6.764 1.00 79.06 216 VAL A C 1
ATOM 1586 O O . VAL A 1 216 ? -11.877 14.709 5.889 1.00 79.06 216 VAL A O 1
ATOM 1589 N N . PRO A 1 217 ? -12.971 14.145 7.764 1.00 74.75 217 PRO A N 1
ATOM 1590 C CA . PRO A 1 217 ? -12.341 12.825 7.837 1.00 74.75 217 PRO A CA 1
ATOM 1591 C C . PRO A 1 217 ? -12.640 11.937 6.617 1.00 74.75 217 PRO A C 1
ATOM 1593 O O . PRO A 1 217 ? -11.730 11.303 6.087 1.00 74.75 217 PRO A O 1
ATOM 1596 N N . ALA A 1 218 ? -13.886 11.935 6.130 1.00 70.31 218 ALA A N 1
ATOM 1597 C CA . ALA A 1 218 ? -14.305 11.151 4.968 1.00 70.31 218 ALA A CA 1
ATOM 1598 C C . ALA A 1 218 ? -13.750 11.725 3.655 1.00 70.31 218 ALA A C 1
ATOM 1600 O O . ALA A 1 218 ? -13.271 10.972 2.812 1.00 70.31 218 ALA A O 1
ATOM 1601 N N . ALA A 1 219 ? -13.728 13.053 3.508 1.00 75.44 219 ALA A N 1
ATOM 1602 C CA . ALA A 1 219 ? -13.120 13.731 2.364 1.00 75.44 219 ALA A CA 1
ATOM 1603 C C . ALA A 1 219 ? -11.625 13.397 2.233 1.00 75.44 219 ALA A C 1
ATOM 1605 O O . ALA A 1 219 ? -11.146 13.035 1.158 1.00 75.44 219 ALA A O 1
ATOM 1606 N N . ARG A 1 220 ? -10.881 13.457 3.346 1.00 79.75 220 ARG A N 1
ATOM 1607 C CA . ARG A 1 220 ? -9.460 13.087 3.372 1.00 79.75 220 ARG A CA 1
ATOM 1608 C C . ARG A 1 220 ? -9.271 11.608 3.038 1.00 79.75 220 ARG A C 1
ATOM 1610 O O . ARG A 1 220 ? -8.422 11.295 2.210 1.00 79.75 220 ARG A O 1
ATOM 1617 N N . ALA A 1 221 ? -10.074 10.718 3.624 1.00 73.38 221 ALA A N 1
ATOM 1618 C CA . ALA A 1 221 ? -10.024 9.287 3.326 1.00 73.38 221 ALA A CA 1
ATOM 1619 C C . ALA A 1 221 ? -10.285 8.989 1.839 1.00 73.38 221 ALA A C 1
ATOM 1621 O O . ALA A 1 221 ? -9.548 8.205 1.247 1.00 73.38 221 ALA A O 1
ATOM 1622 N N . LEU A 1 222 ? -11.263 9.660 1.218 1.00 74.06 222 LEU A N 1
ATOM 1623 C CA . LEU A 1 222 ? -11.552 9.538 -0.213 1.00 74.06 222 LEU A CA 1
ATOM 1624 C C . LEU A 1 222 ? -10.352 9.958 -1.073 1.00 74.06 222 LEU A C 1
ATOM 1626 O O . LEU A 1 222 ? -9.969 9.228 -1.983 1.00 74.06 222 LEU A O 1
ATOM 1630 N N . ILE A 1 223 ? -9.734 11.103 -0.768 1.00 80.25 223 ILE A N 1
ATOM 1631 C CA . ILE A 1 223 ? -8.565 11.607 -1.506 1.00 80.25 223 ILE A CA 1
ATOM 1632 C C . ILE A 1 223 ? -7.384 10.639 -1.380 1.00 80.25 223 ILE A C 1
ATOM 1634 O O . ILE A 1 223 ? -6.777 10.287 -2.390 1.00 80.25 223 ILE A O 1
ATOM 1638 N N . PHE A 1 224 ? -7.073 10.171 -0.166 1.00 78.19 224 PHE A N 1
ATOM 1639 C CA . PHE A 1 224 ? -5.998 9.197 0.039 1.00 78.19 224 PHE A CA 1
ATOM 1640 C C . PHE A 1 224 ? -6.293 7.872 -0.667 1.00 78.19 224 PHE A C 1
ATOM 1642 O O . PHE A 1 224 ? -5.422 7.350 -1.361 1.00 78.19 224 PHE A O 1
ATOM 1649 N N . SER A 1 225 ? -7.516 7.353 -0.550 1.00 73.19 225 SER A N 1
ATOM 1650 C CA . SER A 1 225 ? -7.916 6.097 -1.189 1.00 73.19 225 SER A CA 1
ATOM 1651 C C . SER A 1 225 ? -7.968 6.182 -2.717 1.00 73.19 225 SER A C 1
ATOM 1653 O O . SER A 1 225 ? -7.777 5.167 -3.375 1.00 73.19 225 SER A O 1
ATOM 1655 N N . GLY A 1 226 ? -8.253 7.353 -3.292 1.00 72.38 226 GLY A N 1
ATOM 1656 C CA . GLY A 1 226 ? -8.246 7.559 -4.742 1.00 72.38 226 GLY A CA 1
ATOM 1657 C C . GLY A 1 226 ? -6.838 7.756 -5.307 1.00 72.38 226 GLY A C 1
ATOM 1658 O O . GLY A 1 226 ? -6.531 7.265 -6.392 1.00 72.38 226 GLY A O 1
ATOM 1659 N N . ALA A 1 227 ? -5.975 8.461 -4.572 1.00 77.81 227 ALA A N 1
ATOM 1660 C CA . ALA A 1 227 ? -4.603 8.749 -4.987 1.00 77.81 227 ALA A CA 1
ATOM 1661 C C . ALA A 1 227 ? -3.650 7.557 -4.803 1.00 77.81 227 ALA A C 1
ATOM 1663 O O . ALA A 1 227 ? -2.608 7.507 -5.453 1.00 77.81 227 ALA A O 1
ATOM 1664 N N . THR A 1 228 ? -3.995 6.612 -3.925 1.00 69.06 228 THR A N 1
ATOM 1665 C CA . THR A 1 228 ? -3.205 5.402 -3.679 1.00 69.06 228 THR A CA 1
ATOM 1666 C C . THR A 1 228 ? -3.896 4.184 -4.257 1.00 69.06 228 THR A C 1
ATOM 1668 O O . THR A 1 228 ? -5.039 3.882 -3.922 1.00 69.06 228 THR A O 1
ATOM 1671 N N . ARG A 1 229 ? -3.205 3.446 -5.126 1.00 68.31 229 ARG A N 1
ATOM 1672 C CA . ARG A 1 229 ? -3.654 2.115 -5.530 1.00 68.31 229 ARG A CA 1
ATOM 1673 C C . ARG A 1 229 ? -2.966 1.080 -4.650 1.00 68.31 229 ARG A C 1
ATOM 1675 O O . ARG A 1 229 ? -1.863 1.293 -4.160 1.00 68.31 229 ARG A O 1
ATOM 1682 N N . ASN A 1 230 ? -3.604 -0.071 -4.452 1.00 66.12 230 ASN A N 1
ATOM 1683 C CA . ASN A 1 230 ? -3.020 -1.172 -3.682 1.00 66.12 230 ASN A CA 1
ATOM 1684 C C . ASN A 1 230 ? -2.022 -1.971 -4.548 1.00 66.12 230 ASN A C 1
ATOM 1686 O O . ASN A 1 230 ? -2.154 -3.177 -4.756 1.00 66.12 230 ASN A O 1
ATOM 1690 N N . SER A 1 231 ? -1.052 -1.254 -5.120 1.00 63.31 231 SER A N 1
ATOM 1691 C CA . SER A 1 231 ? -0.065 -1.734 -6.094 1.00 63.31 231 SER A CA 1
ATOM 1692 C C . SER A 1 231 ? 0.822 -2.846 -5.528 1.00 63.31 231 SER A C 1
ATOM 1694 O O . SER A 1 231 ? 1.207 -3.759 -6.257 1.00 63.31 231 SER A O 1
ATOM 1696 N N . LEU A 1 232 ? 1.041 -2.850 -4.210 1.00 61.84 232 LEU A N 1
ATOM 1697 C CA . LEU A 1 232 ? 1.796 -3.888 -3.504 1.00 61.84 232 LEU A CA 1
ATOM 1698 C C . LEU A 1 232 ? 1.178 -5.283 -3.622 1.00 61.84 232 LEU A C 1
ATOM 1700 O O . LEU A 1 232 ? 1.913 -6.259 -3.746 1.00 61.84 232 LEU A O 1
ATOM 1704 N N . VAL A 1 233 ? -0.152 -5.393 -3.615 1.00 61.31 233 VAL A N 1
ATOM 1705 C CA . VAL A 1 233 ? -0.825 -6.693 -3.772 1.00 61.31 233 VAL A CA 1
ATOM 1706 C C . VAL A 1 233 ? -0.882 -7.118 -5.240 1.00 61.31 233 VAL A C 1
ATOM 1708 O O . VAL A 1 233 ? -0.918 -8.307 -5.550 1.00 61.31 233 VAL A O 1
ATOM 1711 N N . VAL A 1 234 ? -0.829 -6.151 -6.157 1.00 68.81 234 VAL A N 1
ATOM 1712 C CA . VAL A 1 234 ? -0.793 -6.404 -7.601 1.00 68.81 234 VAL A CA 1
ATOM 1713 C C . VAL A 1 234 ? 0.601 -6.825 -8.068 1.00 68.81 234 VAL A C 1
ATOM 1715 O O . VAL A 1 234 ? 0.711 -7.556 -9.045 1.00 68.81 234 VAL A O 1
ATOM 1718 N N . LEU A 1 235 ? 1.671 -6.434 -7.370 1.00 69.88 235 LEU A N 1
ATOM 1719 C CA . LEU A 1 235 ? 3.045 -6.741 -7.772 1.00 69.88 235 LEU A CA 1
ATOM 1720 C C . LEU A 1 235 ? 3.326 -8.253 -7.907 1.00 69.88 235 LEU A C 1
ATOM 1722 O O . LEU A 1 235 ? 3.829 -8.646 -8.958 1.00 69.88 235 LEU A O 1
ATOM 1726 N N . PRO A 1 236 ? 2.966 -9.128 -6.946 1.00 65.19 236 PRO A N 1
ATOM 1727 C CA . PRO A 1 236 ? 3.103 -10.573 -7.136 1.00 65.19 236 PRO A CA 1
ATOM 1728 C C . PRO A 1 236 ? 2.317 -11.104 -8.341 1.00 65.19 236 PRO A C 1
ATOM 1730 O O . PRO A 1 236 ? 2.799 -11.995 -9.029 1.00 65.19 236 PRO A O 1
ATOM 1733 N N . LEU A 1 237 ? 1.145 -10.527 -8.639 1.00 65.62 237 LEU A N 1
ATOM 1734 C CA . LEU A 1 237 ? 0.353 -10.885 -9.822 1.00 65.62 237 LEU A CA 1
ATOM 1735 C C . LEU A 1 237 ? 1.052 -10.430 -11.114 1.00 65.62 237 LEU A C 1
ATOM 1737 O O . LEU A 1 237 ? 1.072 -11.169 -12.091 1.00 65.62 237 LEU A O 1
ATOM 1741 N N . ALA A 1 238 ? 1.671 -9.247 -11.109 1.00 68.19 238 ALA A N 1
ATOM 1742 C CA . ALA A 1 238 ? 2.437 -8.723 -12.238 1.00 68.19 238 ALA A CA 1
ATOM 1743 C C . ALA A 1 238 ? 3.721 -9.526 -12.502 1.00 68.19 238 ALA A C 1
ATOM 1745 O O . ALA A 1 238 ? 4.097 -9.705 -13.654 1.00 68.19 238 ALA A O 1
ATOM 1746 N N . LEU A 1 239 ? 4.376 -10.036 -11.454 1.00 64.75 239 LEU A N 1
ATOM 1747 C CA . LEU A 1 239 ? 5.530 -10.937 -11.574 1.00 64.75 239 LEU A CA 1
ATOM 1748 C C . LEU A 1 239 ? 5.135 -12.354 -12.015 1.00 64.75 239 LEU A C 1
ATOM 1750 O O . LEU A 1 239 ? 5.962 -13.072 -12.567 1.00 64.75 239 LEU A O 1
ATOM 1754 N N . ALA A 1 240 ? 3.887 -12.751 -11.769 1.00 62.31 240 ALA A N 1
ATOM 1755 C CA . ALA A 1 240 ? 3.331 -14.040 -12.165 1.00 62.31 240 ALA A CA 1
ATOM 1756 C C . ALA A 1 240 ? 2.859 -14.080 -13.633 1.00 62.31 240 ALA A C 1
ATOM 1758 O O . ALA A 1 240 ? 2.511 -15.150 -14.134 1.00 62.31 240 ALA A O 1
ATOM 1759 N N . LEU A 1 241 ? 2.836 -12.934 -14.324 1.00 60.53 241 LEU A N 1
ATOM 1760 C CA . LEU A 1 241 ? 2.550 -12.873 -15.755 1.00 60.53 241 LEU A CA 1
ATOM 1761 C C . LEU A 1 241 ? 3.714 -13.483 -16.567 1.00 60.53 241 LEU A C 1
ATOM 1763 O O . LEU A 1 241 ? 4.879 -13.265 -16.228 1.00 60.53 241 LEU A O 1
ATOM 1767 N N . PRO A 1 242 ? 3.429 -14.234 -17.646 1.00 53.91 242 PRO A N 1
ATOM 1768 C CA . PRO A 1 242 ? 4.461 -14.955 -18.384 1.00 53.91 242 PRO A CA 1
ATOM 1769 C C . PRO A 1 242 ? 5.508 -14.024 -19.014 1.00 53.91 242 PRO A C 1
ATOM 1771 O O . PRO A 1 242 ? 5.174 -13.009 -19.621 1.00 53.91 242 PRO A O 1
ATOM 1774 N N . LEU A 1 243 ? 6.788 -14.422 -18.947 1.00 52.50 243 LEU A N 1
ATOM 1775 C CA . LEU A 1 243 ? 7.924 -13.696 -19.547 1.00 52.50 243 LEU A CA 1
ATOM 1776 C C . LEU A 1 243 ? 7.845 -13.562 -21.083 1.00 52.50 243 LEU A C 1
ATOM 1778 O O . LEU A 1 243 ? 8.594 -12.781 -21.662 1.00 52.50 243 LEU A O 1
ATOM 1782 N N . ALA A 1 244 ? 6.948 -14.298 -21.744 1.00 49.78 244 ALA A N 1
ATOM 1783 C CA . ALA A 1 244 ? 6.727 -14.260 -23.191 1.00 49.78 244 ALA A CA 1
ATOM 1784 C C . ALA A 1 244 ? 5.678 -13.211 -23.620 1.00 49.78 244 ALA A C 1
ATOM 1786 O O . ALA A 1 244 ? 4.960 -13.396 -24.603 1.00 49.78 244 ALA A O 1
ATOM 1787 N N . LEU A 1 245 ? 5.553 -12.114 -22.871 1.00 55.44 245 LEU A N 1
ATOM 1788 C CA . LEU A 1 245 ? 4.678 -11.005 -23.241 1.00 55.44 245 LEU A CA 1
ATOM 1789 C C . LEU A 1 245 ? 5.177 -10.315 -24.524 1.00 55.44 245 LEU A C 1
ATOM 1791 O O . LEU A 1 245 ? 6.387 -10.178 -24.724 1.00 55.44 245 LEU A O 1
ATOM 1795 N N . PRO A 1 246 ? 4.265 -9.806 -25.376 1.00 58.03 246 PRO A N 1
ATOM 1796 C CA . PRO A 1 246 ? 4.623 -8.866 -26.428 1.00 58.03 246 PRO A CA 1
ATOM 1797 C C . PRO A 1 246 ? 5.450 -7.708 -25.842 1.00 58.03 246 PRO A C 1
ATOM 1799 O O . PRO A 1 246 ? 5.188 -7.297 -24.709 1.00 58.03 246 PRO A O 1
ATOM 1802 N N . PRO A 1 247 ? 6.397 -7.116 -26.592 1.00 58.09 247 PRO A N 1
ATOM 1803 C CA . PRO A 1 247 ? 7.306 -6.085 -26.077 1.00 58.09 247 PRO A CA 1
ATOM 1804 C C . PRO A 1 247 ? 6.593 -4.876 -25.442 1.00 58.09 247 PRO A C 1
ATOM 1806 O O . PRO A 1 247 ? 7.144 -4.240 -24.549 1.00 58.09 247 PRO A O 1
ATOM 1809 N N . ALA A 1 248 ? 5.339 -4.603 -25.824 1.00 57.88 248 ALA A N 1
ATOM 1810 C CA . ALA A 1 248 ? 4.498 -3.574 -25.209 1.00 57.88 248 ALA A CA 1
ATOM 1811 C C . ALA A 1 248 ? 4.103 -3.861 -23.741 1.00 57.88 248 ALA A C 1
ATOM 1813 O O . ALA A 1 248 ? 3.856 -2.928 -22.981 1.00 57.88 248 ALA A O 1
ATOM 1814 N N . LEU A 1 249 ? 4.044 -5.130 -23.327 1.00 58.56 249 LEU A N 1
ATOM 1815 C CA . LEU A 1 249 ? 3.654 -5.565 -21.979 1.00 58.56 249 LEU A CA 1
ATOM 1816 C C . LEU A 1 249 ? 4.849 -5.979 -21.100 1.00 58.56 249 LEU A C 1
ATOM 1818 O O . LEU A 1 249 ? 4.683 -6.145 -19.893 1.00 58.56 249 LEU A O 1
ATOM 1822 N N . ALA A 1 250 ? 6.058 -6.073 -21.664 1.00 64.12 250 ALA A N 1
ATOM 1823 C CA . ALA A 1 250 ? 7.293 -6.355 -20.920 1.00 64.12 250 ALA A CA 1
ATOM 1824 C C . ALA A 1 250 ? 7.613 -5.289 -19.850 1.00 64.12 250 ALA A C 1
ATOM 1826 O O . ALA A 1 250 ? 8.319 -5.559 -18.879 1.00 64.12 250 ALA A O 1
ATOM 1827 N N . LEU A 1 251 ? 7.050 -4.086 -19.997 1.00 67.94 251 LEU A N 1
ATOM 1828 C CA . LEU A 1 251 ? 7.179 -3.000 -19.031 1.00 67.94 251 LEU A CA 1
ATOM 1829 C C . LEU A 1 251 ? 6.229 -3.133 -17.834 1.00 67.94 251 LEU A C 1
ATOM 1831 O O . LEU A 1 251 ? 6.362 -2.345 -16.909 1.00 67.94 251 LEU A O 1
ATOM 1835 N N . ALA A 1 252 ? 5.279 -4.077 -17.805 1.00 70.88 252 ALA A N 1
ATOM 1836 C CA . ALA A 1 252 ? 4.250 -4.120 -16.760 1.00 70.88 252 ALA A CA 1
ATOM 1837 C C . ALA A 1 252 ? 4.811 -4.285 -15.327 1.00 70.88 252 ALA A C 1
ATOM 1839 O O . ALA A 1 252 ? 4.416 -3.501 -14.460 1.00 70.88 252 ALA A O 1
ATOM 1840 N N . PRO A 1 253 ? 5.763 -5.198 -15.041 1.00 70.31 253 PRO A N 1
ATOM 1841 C CA . PRO A 1 253 ? 6.364 -5.285 -13.709 1.00 70.31 253 PRO A CA 1
ATOM 1842 C C . PRO A 1 253 ? 7.129 -4.012 -13.330 1.00 70.31 253 PRO A C 1
ATOM 1844 O O . PRO A 1 253 ? 6.954 -3.501 -12.226 1.00 70.31 253 PRO A O 1
ATOM 1847 N N . LEU A 1 254 ? 7.910 -3.445 -14.262 1.00 75.00 254 LEU A N 1
ATOM 1848 C CA . LEU A 1 254 ? 8.598 -2.167 -14.048 1.00 75.00 254 LEU A CA 1
ATOM 1849 C C . LEU A 1 254 ? 7.589 -1.053 -13.756 1.00 75.00 254 LEU A C 1
ATOM 1851 O O . LEU A 1 254 ? 7.757 -0.301 -12.806 1.00 75.00 254 LEU A O 1
ATOM 1855 N N . ALA A 1 255 ? 6.530 -0.965 -14.554 1.00 78.12 255 ALA A N 1
ATOM 1856 C CA . ALA A 1 255 ? 5.475 0.023 -14.441 1.00 78.12 255 ALA A CA 1
ATOM 1857 C C . ALA A 1 255 ? 4.816 -0.038 -13.056 1.00 78.12 255 ALA A C 1
ATOM 1859 O O . ALA A 1 255 ? 4.713 1.002 -12.410 1.00 78.12 255 ALA A O 1
ATOM 1860 N N . VAL A 1 256 ? 4.455 -1.231 -12.570 1.00 77.38 256 VAL A N 1
ATOM 1861 C CA . VAL A 1 256 ? 3.878 -1.441 -11.228 1.00 77.38 256 VAL A CA 1
ATOM 1862 C C . VAL A 1 256 ? 4.860 -1.042 -10.124 1.00 77.38 256 VAL A C 1
ATOM 1864 O O . VAL A 1 256 ? 4.477 -0.401 -9.143 1.00 77.38 256 VAL A O 1
ATOM 1867 N N . VAL A 1 257 ? 6.139 -1.375 -10.278 1.00 75.56 257 VAL A N 1
ATOM 1868 C CA . VAL A 1 257 ? 7.181 -1.029 -9.305 1.00 75.56 257 VAL A CA 1
ATOM 1869 C C . VAL A 1 257 ? 7.435 0.477 -9.267 1.00 75.56 257 VAL A C 1
ATOM 1871 O O . VAL A 1 257 ? 7.416 1.080 -8.194 1.00 75.56 257 VAL A O 1
ATOM 1874 N N . THR A 1 258 ? 7.645 1.108 -10.424 1.00 80.19 258 THR A N 1
ATOM 1875 C CA . THR A 1 258 ? 7.833 2.558 -10.541 1.00 80.19 258 THR A CA 1
ATOM 1876 C C . THR A 1 258 ? 6.612 3.296 -10.008 1.00 80.19 258 THR A C 1
ATOM 1878 O O . THR A 1 258 ? 6.775 4.271 -9.280 1.00 80.19 258 THR A O 1
ATOM 1881 N N . GLN A 1 259 ? 5.402 2.802 -10.290 1.00 83.19 259 GLN A N 1
ATOM 1882 C CA . GLN A 1 259 ? 4.176 3.344 -9.716 1.00 83.19 259 GLN A CA 1
ATOM 1883 C C . GLN A 1 259 ? 4.203 3.253 -8.189 1.00 83.19 259 GLN A C 1
ATOM 1885 O O . GLN A 1 259 ? 3.998 4.272 -7.543 1.00 83.19 259 GLN A O 1
ATOM 1890 N N . THR A 1 260 ? 4.520 2.089 -7.610 1.00 78.69 260 THR A N 1
ATOM 1891 C CA . THR A 1 260 ? 4.627 1.922 -6.149 1.00 78.69 260 THR A CA 1
ATOM 1892 C C . THR A 1 260 ? 5.610 2.932 -5.545 1.00 78.69 260 THR A C 1
ATOM 1894 O O . THR A 1 260 ? 5.304 3.576 -4.547 1.00 78.69 260 THR A O 1
ATOM 1897 N N . LEU A 1 261 ? 6.785 3.127 -6.154 1.00 77.88 261 LEU A N 1
ATOM 1898 C CA . LEU A 1 261 ? 7.778 4.092 -5.666 1.00 77.88 261 LEU A CA 1
ATOM 1899 C C . LEU A 1 261 ? 7.268 5.539 -5.741 1.00 77.88 261 LEU A C 1
ATOM 1901 O O . LEU A 1 261 ? 7.397 6.284 -4.767 1.00 77.88 261 LEU A O 1
ATOM 1905 N N . VAL A 1 262 ? 6.664 5.930 -6.868 1.00 84.69 262 VAL A N 1
ATOM 1906 C CA . VAL A 1 262 ? 6.068 7.265 -7.041 1.00 84.69 262 VAL A CA 1
ATOM 1907 C C . VAL A 1 262 ? 4.909 7.472 -6.063 1.00 84.69 262 VAL A C 1
ATOM 1909 O O . VAL A 1 262 ? 4.822 8.533 -5.451 1.00 84.69 262 VAL A O 1
ATOM 1912 N N . GLU A 1 263 ? 4.060 6.465 -5.858 1.00 83.38 263 GLU A N 1
ATOM 1913 C CA . GLU A 1 263 ? 2.953 6.486 -4.898 1.00 83.38 263 GLU A CA 1
ATOM 1914 C C . GLU A 1 263 ? 3.452 6.651 -3.463 1.00 83.38 263 GLU A C 1
ATOM 1916 O O . GLU A 1 263 ? 2.900 7.463 -2.729 1.00 83.38 263 GLU A O 1
ATOM 1921 N N . LEU A 1 264 ? 4.506 5.938 -3.054 1.00 76.12 264 LEU A N 1
ATOM 1922 C CA . LEU A 1 264 ? 5.058 6.046 -1.700 1.00 76.12 264 LEU A CA 1
ATOM 1923 C C . LEU A 1 264 ? 5.621 7.446 -1.420 1.00 76.12 264 LEU A C 1
ATOM 1925 O O . LEU A 1 264 ? 5.350 8.026 -0.365 1.00 76.12 264 LEU A O 1
ATOM 1929 N N . VAL A 1 265 ? 6.365 8.016 -2.373 1.00 77.94 265 VAL A N 1
ATOM 1930 C CA . VAL A 1 265 ? 6.866 9.398 -2.275 1.00 77.94 265 VAL A CA 1
ATOM 1931 C C . VAL A 1 265 ? 5.702 10.390 -2.294 1.00 77.94 265 VAL A C 1
ATOM 1933 O O . VAL A 1 265 ? 5.632 11.293 -1.457 1.00 77.94 265 VAL A O 1
ATOM 1936 N N . GLY A 1 266 ? 4.754 10.193 -3.209 1.00 83.88 266 GLY A N 1
ATOM 1937 C CA . GLY A 1 266 ? 3.546 10.995 -3.331 1.00 83.88 266 GLY A CA 1
ATOM 1938 C C . GLY A 1 266 ? 2.725 10.994 -2.045 1.00 83.88 266 GLY A C 1
ATOM 1939 O O . GLY A 1 266 ? 2.336 12.057 -1.575 1.00 83.88 266 GLY A O 1
ATOM 1940 N N . LEU A 1 267 ? 2.541 9.842 -1.402 1.00 78.94 267 LEU A N 1
ATOM 1941 C CA . LEU A 1 267 ? 1.827 9.710 -0.135 1.00 78.94 267 LEU A CA 1
ATOM 1942 C C . LEU A 1 267 ? 2.509 10.503 0.985 1.00 78.94 267 LEU A C 1
ATOM 1944 O O . LEU A 1 267 ? 1.831 11.217 1.723 1.00 78.94 267 LEU A O 1
ATOM 1948 N N . ALA A 1 268 ? 3.840 10.446 1.086 1.00 74.44 268 ALA A N 1
ATOM 1949 C CA . ALA A 1 268 ? 4.582 11.230 2.074 1.00 74.44 268 ALA A CA 1
ATOM 1950 C C . ALA A 1 268 ? 4.358 12.746 1.905 1.00 74.44 268 ALA A C 1
ATOM 1952 O O . ALA A 1 268 ? 4.271 13.480 2.894 1.00 74.44 268 ALA A O 1
ATOM 1953 N N . ILE A 1 269 ? 4.205 13.210 0.661 1.00 83.12 269 ILE A N 1
ATOM 1954 C CA . ILE A 1 269 ? 3.843 14.597 0.340 1.00 83.12 269 ILE A CA 1
ATOM 1955 C C . ILE A 1 269 ? 2.364 14.859 0.666 1.00 83.12 269 ILE A C 1
ATOM 1957 O O . ILE A 1 269 ? 2.042 15.845 1.337 1.00 83.12 269 ILE A O 1
ATOM 1961 N N . LEU A 1 270 ? 1.459 13.970 0.247 1.00 82.88 270 LEU A N 1
ATOM 1962 C CA . LEU A 1 270 ? 0.012 14.102 0.434 1.00 82.88 270 LEU A CA 1
ATOM 1963 C C . LEU A 1 270 ? -0.391 14.155 1.906 1.00 82.88 270 LEU A C 1
ATOM 1965 O O . LEU A 1 270 ? -1.274 14.937 2.250 1.00 82.88 270 LEU A O 1
ATOM 1969 N N . VAL A 1 271 ? 0.297 13.433 2.794 1.00 79.50 271 VAL A N 1
ATOM 1970 C CA . VAL A 1 271 ? 0.094 13.524 4.253 1.00 79.50 271 VAL A CA 1
ATOM 1971 C C . VAL A 1 271 ? 0.215 14.963 4.763 1.00 79.50 271 VAL A C 1
ATOM 1973 O O . VAL A 1 271 ? -0.498 15.349 5.687 1.00 79.50 271 VAL A O 1
ATOM 1976 N N . ARG A 1 272 ? 1.064 15.790 4.143 1.00 81.69 272 ARG A N 1
ATOM 1977 C CA . ARG A 1 272 ? 1.215 17.211 4.496 1.00 81.69 272 ARG A CA 1
ATOM 1978 C C . ARG A 1 272 ? 0.319 18.134 3.671 1.00 81.69 272 ARG A C 1
ATOM 1980 O O . ARG A 1 272 ? -0.079 19.188 4.163 1.00 81.69 272 ARG A O 1
ATOM 1987 N N . LEU A 1 273 ? 0.022 17.766 2.427 1.00 86.69 273 LEU A N 1
ATOM 1988 C CA . LEU A 1 273 ? -0.734 18.597 1.490 1.00 86.69 273 LEU A CA 1
ATOM 1989 C C . LEU A 1 273 ? -2.252 18.505 1.706 1.00 86.69 273 LEU A C 1
ATOM 1991 O O . LEU A 1 273 ? -2.925 19.530 1.774 1.00 86.69 273 LEU A O 1
ATOM 1995 N N . VAL A 1 274 ? -2.795 17.297 1.864 1.00 85.12 274 VAL A N 1
ATOM 1996 C CA . VAL A 1 274 ? -4.241 17.046 1.978 1.00 85.12 274 VAL A CA 1
ATOM 1997 C C . VAL A 1 274 ? -4.883 17.781 3.165 1.00 85.12 274 VAL A C 1
ATOM 1999 O O . VAL A 1 274 ? -5.945 18.371 2.971 1.00 85.12 274 VAL A O 1
ATOM 2002 N N . PRO A 1 275 ? -4.266 17.863 4.364 1.00 86.44 275 PRO A N 1
ATOM 2003 C CA . PRO A 1 275 ? -4.815 18.670 5.455 1.00 86.44 275 PRO A CA 1
ATOM 2004 C C . PRO A 1 275 ? -4.933 20.169 5.151 1.00 86.44 275 PRO A C 1
ATOM 2006 O O . PRO A 1 275 ? -5.746 20.839 5.782 1.00 86.44 275 PRO A O 1
ATOM 2009 N N . ARG A 1 276 ? -4.137 20.692 4.207 1.00 87.94 276 ARG A N 1
ATOM 2010 C CA . ARG A 1 276 ? -4.208 22.088 3.745 1.00 87.94 276 ARG A CA 1
ATOM 2011 C C . ARG A 1 276 ? -5.264 22.281 2.660 1.00 87.94 276 ARG A C 1
ATOM 2013 O O . ARG A 1 276 ? -5.914 23.316 2.642 1.00 87.94 276 ARG A O 1
ATOM 2020 N N . LEU A 1 277 ? -5.436 21.291 1.782 1.00 86.38 277 LEU A N 1
ATOM 2021 C CA . LEU A 1 277 ? -6.470 21.297 0.740 1.00 86.38 277 LEU A CA 1
ATOM 2022 C C . LEU A 1 277 ? -7.878 21.112 1.318 1.00 86.38 277 LEU A C 1
ATOM 2024 O O . LEU A 1 277 ? -8.835 21.666 0.792 1.00 86.38 277 LEU A O 1
ATOM 2028 N N . VAL A 1 278 ? -7.996 20.350 2.409 1.00 85.75 278 VAL A N 1
ATOM 2029 C CA . VAL A 1 278 ? -9.248 20.133 3.145 1.00 85.75 278 VAL A CA 1
ATOM 2030 C C . VAL A 1 278 ? -9.018 20.476 4.625 1.00 85.75 278 VAL A C 1
ATOM 2032 O O . VAL A 1 278 ? -8.740 19.573 5.433 1.00 85.75 278 VAL A O 1
ATOM 2035 N N . PRO A 1 279 ? -9.071 21.770 4.999 1.00 82.50 279 PRO A N 1
ATOM 2036 C CA . PRO A 1 279 ? -8.896 22.215 6.378 1.00 82.50 279 PRO A CA 1
ATOM 2037 C C . PRO A 1 279 ? -10.003 21.667 7.283 1.00 82.50 279 PRO A C 1
ATOM 2039 O O . PRO A 1 279 ? -11.155 21.553 6.875 1.00 82.50 279 PRO A O 1
ATOM 2042 N N . GLY A 1 280 ? -9.661 21.331 8.528 1.00 74.38 280 GLY A N 1
ATOM 2043 C CA . GLY A 1 280 ? -10.677 21.126 9.562 1.00 74.38 280 GLY A CA 1
ATOM 2044 C C . GLY A 1 280 ? -11.195 22.480 10.038 1.00 74.38 280 GLY A C 1
ATOM 2045 O O . GLY A 1 280 ? -10.391 23.399 10.191 1.00 74.38 280 GLY A O 1
ATOM 2046 N N . SER A 1 281 ? -12.501 22.619 10.281 1.00 59.88 281 SER A N 1
ATOM 2047 C CA . SER A 1 281 ? -13.022 23.827 10.931 1.00 59.88 281 SER A CA 1
ATOM 2048 C C . SER A 1 281 ? -12.345 24.026 12.294 1.00 59.88 281 SER A C 1
ATOM 2050 O O . SER A 1 281 ? -12.268 23.072 13.076 1.00 59.88 281 SER A O 1
ATOM 2052 N N . PRO A 1 282 ? -11.859 25.238 12.613 1.00 50.44 282 PRO A N 1
ATOM 2053 C CA . PRO A 1 282 ? -11.385 25.557 13.948 1.00 50.44 282 PRO A CA 1
ATOM 2054 C C . PRO A 1 282 ? -12.603 25.722 14.862 1.00 50.44 282 PRO A C 1
ATOM 2056 O O . PRO A 1 282 ? -13.260 26.757 14.861 1.00 50.44 282 PRO A O 1
ATOM 2059 N N . SER A 1 283 ? -12.939 24.696 15.638 1.00 48.47 283 SER A N 1
ATOM 2060 C CA . SER A 1 283 ? -13.972 24.811 16.672 1.00 48.47 283 SER A CA 1
ATOM 2061 C C . SER A 1 283 ? -13.668 23.861 17.823 1.00 48.47 283 SER A C 1
ATOM 2063 O O . SER A 1 283 ? -13.895 22.658 17.703 1.00 48.47 283 SER A O 1
ATOM 2065 N N . GLY A 1 284 ? -13.139 24.419 18.920 1.00 41.34 284 GLY A N 1
ATOM 2066 C CA . GLY A 1 284 ? -12.945 23.702 20.184 1.00 41.34 284 GLY A CA 1
ATOM 2067 C C . GLY A 1 284 ? -11.872 24.227 21.150 1.00 41.34 284 GLY A C 1
ATOM 2068 O O . GLY A 1 284 ? -11.690 23.602 22.186 1.00 41.34 284 GLY A O 1
ATOM 2069 N N . ALA A 1 285 ? -11.166 25.326 20.860 1.00 41.97 285 ALA A N 1
ATOM 2070 C CA . ALA A 1 285 ? -10.302 25.999 21.837 1.00 41.97 285 ALA A CA 1
ATOM 2071 C C . ALA A 1 285 ? -10.896 27.378 22.173 1.00 41.97 285 ALA A C 1
ATOM 2073 O O . ALA A 1 285 ? -11.239 28.126 21.260 1.00 41.97 285 ALA A O 1
ATOM 2074 N N . ASP A 1 286 ? -11.040 27.658 23.469 1.00 42.78 286 ASP A N 1
ATOM 2075 C CA . ASP A 1 286 ? -11.518 28.899 24.099 1.00 42.78 286 ASP A CA 1
ATOM 2076 C C . ASP A 1 286 ? -12.993 29.286 23.920 1.00 42.78 286 ASP A C 1
ATOM 2078 O O . ASP A 1 286 ? -13.339 30.269 23.265 1.00 42.78 286 ASP A O 1
ATOM 2082 N N . ARG A 1 287 ? -13.869 28.557 24.626 1.00 40.38 287 ARG A N 1
ATOM 2083 C CA . ARG A 1 287 ? -15.021 29.145 25.340 1.00 40.38 287 ARG A CA 1
ATOM 2084 C C . ARG A 1 287 ? -15.256 28.391 26.652 1.00 40.38 287 ARG A C 1
ATOM 2086 O O . ARG A 1 287 ? -16.108 27.506 26.714 1.00 40.38 287 ARG A O 1
ATOM 2093 N N . SER A 1 288 ? -14.492 28.743 27.679 1.00 43.91 288 SER A N 1
ATOM 2094 C CA . SER A 1 288 ? -14.835 28.531 29.090 1.00 43.91 288 SER A CA 1
ATOM 2095 C C . SER A 1 288 ? -14.314 29.705 29.894 1.00 43.91 288 SER A C 1
ATOM 2097 O O . SER A 1 288 ? -13.093 29.948 29.767 1.00 43.91 288 SER A O 1
#

Secondary structure (DSSP, 8-state):
-HHHHHHHHHTHHHHHHHHHHHHHHHHHH-GGGHHHHHHHHHHHHHHHHHHHHHHS-HHHHHHHTT-HHHHHHHHHHHHHT-THHHHHHHHHHHHHHHHHHHHHHHHHHHHHHHTT--HHHHHHHHIIIIIHHHHHHHHHHH-GGGHHHHHHHHHHHHHHHHHHHHHHHHHHHHHHHHHHHHTGGGHHHHHHHHHHHHHHHHHHHHHHHHHTT--HHHHHHHHHHHH---HHHHHHHHHTS-TT--TTTTTHHHHHHHHHHHHHHHHHHHHHHHHHHSPPP--SSS--

Solvent-accessible surface area (backbone atoms only — not comparable to full-atom values): 15589 Å² total; per-residue (Å²): 110,69,78,55,51,54,53,46,61,79,41,39,71,59,51,43,52,49,25,35,52,50,12,37,48,47,11,66,78,40,55,86,48,19,67,62,29,50,66,45,40,59,62,44,46,23,52,40,42,21,35,51,43,51,72,41,68,59,77,64,49,65,73,46,72,81,35,72,67,52,50,51,49,46,54,56,41,39,71,71,75,37,61,76,56,59,66,65,42,47,66,57,53,50,52,51,46,61,69,43,43,64,56,52,40,35,74,76,59,31,72,72,51,52,76,63,55,63,60,63,48,48,51,50,49,46,42,56,49,47,51,46,20,43,52,53,26,47,51,48,74,67,43,78,91,38,65,67,58,37,50,48,50,50,54,49,32,61,64,40,44,63,58,40,51,28,51,41,42,15,31,49,38,12,29,40,43,48,63,51,59,76,45,49,87,55,42,80,62,50,51,58,52,51,53,50,51,37,54,51,29,37,51,50,25,52,51,52,24,59,78,68,66,41,56,59,71,45,26,52,49,46,21,53,58,58,42,44,74,76,42,77,73,45,43,64,46,46,67,46,50,59,91,85,48,60,80,87,55,65,48,48,49,57,50,47,50,53,43,45,54,51,43,54,56,46,46,66,49,41,71,66,45,49,56,68,78,53,58,73,83,92,79,88,82,89,90,130

Organism: NCBI:txid1259189

Sequence (288 aa):
MAGIVQRLEHRQVALFLTAIALGALVGWLAPGTAPTLSAAITPVLGLLLFATFLAVPLVSLGRSFWDLRFLGTVLTVNFVIVPDKLLAATPLLMLLQIVLLPVYLWLIAGTGAVALIEVRPLVEAFLVLIVLPLAAAAAVQFGTRRRRAARAIETLMQALMVPLMMTTLAVVVGSQVSAVGAQAAALPTLIPLYIAFLIVMVGIGVLAAGLAGLPVPAARALIFSGATRNSLVVLPLALALPLALPPALALAPLAVVTQTLVELVGLAILVRLVPRLVPGSPSGADRS

Nearest PDB structures (foldseek):
  3zux-assembly1_A  TM=6.850E-01  e=2.046E-02  Neisseria meningitidis
  3zuy-assembly1_A  TM=6.265E-01  e=3.291E-02  Neisseria meningitidis
  7egl-assembly1_A  TM=4.430E-01  e=2.329E-02  Synechocystis sp. PCC 6803 substr. Kazusa
  7egk-assembly1_E  TM=4.864E-01  e=1.493E-01  Synechocystis sp. PCC 6803 substr. Kazusa